Protein AF-A0A1S3N5D3-F1 (afdb_monomer_lite)

Sequence (235 aa):
MSFFLYPTLPLFPLYLSLHLQAVSDFCTDPNTFVLNSTHFNSGTSSDVLDYYLTCSRRMNSPFQQLLTQSQRALSSIHTHLSSLDRNALPQVPKAEKSLREVQQILNATEGNFHQLVALLSCRGLNKDYIDSLKGLCYDGMEGLLYLSLYSFLSALAFTAILCSLPGAWRSFPSDSEEYEDSDSESEDPFTSHQACRQPAVGSQRGALPPFYNYQGAGWTPPFSSAPPLPTLPAC

Structure (mmCIF, N/CA/C/O backbone):
data_AF-A0A1S3N5D3-F1
#
_entry.id   AF-A0A1S3N5D3-F1
#
loop_
_atom_site.group_PDB
_atom_site.id
_atom_site.type_symbol
_atom_site.label_atom_id
_atom_site.label_alt_id
_atom_site.label_comp_id
_atom_site.label_asym_id
_atom_site.label_entity_id
_atom_site.label_seq_id
_atom_site.pdbx_PDB_ins_code
_atom_site.Cartn_x
_atom_site.Cartn_y
_atom_site.Cartn_z
_atom_site.occupancy
_atom_site.B_iso_or_equiv
_atom_site.auth_seq_id
_atom_site.auth_comp_id
_atom_site.auth_asym_id
_atom_site.auth_atom_id
_atom_site.pdbx_PDB_model_num
ATOM 1 N N . MET A 1 1 ? 41.587 -2.813 -9.557 1.00 42.03 1 MET A N 1
ATOM 2 C CA . MET A 1 1 ? 40.238 -3.187 -9.081 1.00 42.03 1 MET A CA 1
ATOM 3 C C . MET A 1 1 ? 39.179 -2.802 -10.123 1.00 42.03 1 MET A C 1
ATOM 5 O O . MET A 1 1 ? 38.201 -2.161 -9.779 1.00 42.03 1 MET A O 1
ATOM 9 N N . SER A 1 2 ? 39.380 -3.171 -11.400 1.00 45.53 2 SER A N 1
ATOM 10 C CA . SER A 1 2 ? 38.512 -2.719 -12.515 1.00 45.53 2 SER A CA 1
ATOM 11 C C . SER A 1 2 ? 38.223 -3.801 -13.565 1.00 45.53 2 SER A C 1
ATOM 13 O O . SER A 1 2 ? 37.507 -3.543 -14.521 1.00 45.53 2 SER A O 1
ATOM 15 N N . PHE A 1 3 ? 38.744 -5.021 -13.393 1.00 44.06 3 PHE A N 1
ATOM 16 C CA . PHE A 1 3 ? 38.601 -6.103 -14.379 1.00 44.06 3 PHE A CA 1
ATOM 17 C C . PHE A 1 3 ? 37.471 -7.100 -14.070 1.00 44.06 3 PHE A C 1
ATOM 19 O O . PHE A 1 3 ? 37.157 -7.935 -14.908 1.00 44.06 3 PHE A O 1
ATOM 26 N N . PHE A 1 4 ? 36.809 -6.992 -12.913 1.00 43.34 4 PHE A N 1
ATOM 27 C CA . PHE A 1 4 ? 35.689 -7.874 -12.544 1.00 43.34 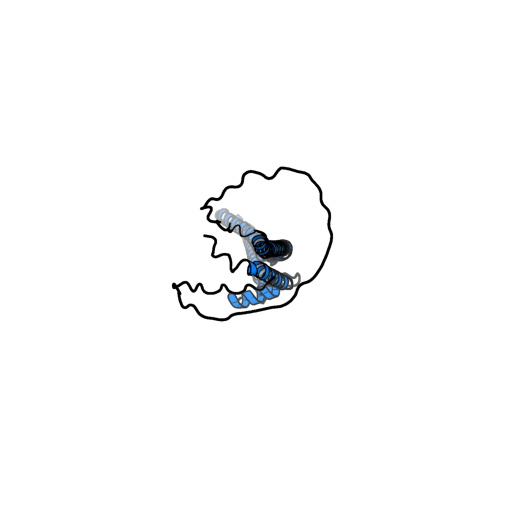4 PHE A CA 1
ATOM 28 C C . PHE A 1 4 ? 34.297 -7.344 -12.938 1.00 43.34 4 PHE A C 1
ATOM 30 O O . PHE A 1 4 ? 33.317 -8.055 -12.749 1.00 43.34 4 PHE A O 1
ATOM 37 N N . LEU A 1 5 ? 34.183 -6.138 -13.515 1.00 50.72 5 LEU A N 1
ATOM 38 C CA . LEU A 1 5 ? 32.896 -5.595 -13.995 1.00 50.72 5 LEU A CA 1
ATOM 39 C C . LEU A 1 5 ? 32.606 -5.860 -15.485 1.00 50.72 5 LEU A C 1
ATOM 41 O O . LEU A 1 5 ? 31.512 -5.565 -15.959 1.00 50.72 5 LEU A O 1
ATOM 45 N N . TYR A 1 6 ? 33.557 -6.411 -16.244 1.00 51.94 6 TYR A N 1
ATOM 46 C CA . TYR A 1 6 ? 33.420 -6.519 -17.700 1.00 51.94 6 TYR A CA 1
ATOM 47 C C . TYR A 1 6 ? 32.374 -7.544 -18.200 1.00 51.94 6 TYR A C 1
ATOM 49 O O . TYR A 1 6 ? 31.739 -7.259 -19.212 1.00 51.94 6 TYR A O 1
ATOM 57 N N . PRO A 1 7 ? 32.103 -8.690 -17.532 1.00 56.47 7 PRO A N 1
ATOM 58 C CA . PRO A 1 7 ? 31.069 -9.608 -18.017 1.00 56.47 7 PRO A CA 1
ATOM 59 C C . PRO A 1 7 ? 29.650 -9.241 -17.546 1.00 56.47 7 PRO A C 1
ATOM 61 O O . PRO A 1 7 ? 28.682 -9.785 -18.069 1.00 56.47 7 PRO A O 1
ATOM 64 N N . THR A 1 8 ? 29.493 -8.336 -16.572 1.00 57.59 8 THR A N 1
ATOM 65 C CA . THR A 1 8 ? 28.185 -8.003 -15.974 1.00 57.59 8 THR A CA 1
ATOM 66 C C . THR A 1 8 ? 27.552 -6.728 -16.533 1.00 57.59 8 THR A C 1
ATOM 68 O O . THR A 1 8 ? 26.329 -6.596 -16.485 1.00 57.59 8 THR A O 1
ATOM 71 N N . LEU A 1 9 ? 28.341 -5.823 -17.124 1.00 65.00 9 LEU A N 1
ATOM 72 C CA . LEU A 1 9 ? 27.851 -4.579 -17.732 1.00 65.00 9 LEU A CA 1
ATOM 73 C C . LEU A 1 9 ? 26.724 -4.760 -18.777 1.00 65.00 9 LEU A C 1
ATOM 75 O O . LEU A 1 9 ? 25.743 -4.022 -18.696 1.00 65.00 9 LEU A O 1
ATOM 79 N N . PRO A 1 10 ? 26.791 -5.718 -19.729 1.00 68.31 10 PRO A N 1
ATOM 80 C CA . PRO A 1 10 ? 25.733 -5.875 -20.732 1.00 68.31 10 PRO A CA 1
ATOM 81 C C . PRO A 1 10 ? 24.467 -6.551 -20.182 1.00 68.31 10 PRO A C 1
ATOM 83 O O . PRO A 1 10 ? 23.404 -6.454 -20.790 1.00 68.31 10 PRO A O 1
ATOM 86 N N . LEU A 1 11 ? 24.555 -7.222 -19.028 1.00 80.50 11 LEU A N 1
ATOM 87 C CA . LEU A 1 11 ? 23.421 -7.904 -18.396 1.00 80.50 11 LEU A CA 1
ATOM 88 C C . LEU A 1 11 ? 22.605 -6.975 -17.488 1.00 80.50 11 LEU A C 1
ATOM 90 O O . LEU A 1 11 ? 21.437 -7.250 -17.222 1.00 80.50 11 LEU A O 1
ATOM 94 N N . PHE A 1 12 ? 23.191 -5.866 -17.034 1.00 85.44 12 PHE A N 1
ATOM 95 C CA . PHE A 1 12 ? 22.530 -4.887 -16.171 1.00 85.44 12 PHE A CA 1
ATOM 96 C C . PHE A 1 12 ? 21.224 -4.294 -16.754 1.00 85.44 12 PHE A C 1
ATOM 98 O O . PHE A 1 12 ? 20.216 -4.324 -16.043 1.00 85.44 12 PHE A O 1
ATOM 105 N N . PRO A 1 13 ? 21.155 -3.843 -18.028 1.00 86.50 13 PRO A N 1
ATOM 106 C CA . PRO A 1 13 ? 19.894 -3.355 -18.606 1.00 86.50 13 PRO A CA 1
ATOM 107 C C . PRO A 1 13 ? 18.815 -4.448 -18.698 1.00 86.50 13 PRO A C 1
ATOM 109 O O . PRO A 1 13 ? 17.629 -4.181 -18.485 1.00 86.50 13 PRO A O 1
ATOM 112 N N . LEU A 1 14 ? 19.213 -5.700 -18.955 1.00 87.69 14 LEU A N 1
ATOM 113 C CA . LEU A 1 14 ? 18.294 -6.844 -18.989 1.00 87.69 14 LEU A CA 1
ATOM 114 C C . LEU A 1 14 ? 17.751 -7.169 -17.593 1.00 87.69 14 LEU A C 1
ATOM 116 O O . LEU A 1 14 ? 16.555 -7.405 -17.431 1.00 87.69 14 LEU A O 1
ATOM 120 N N . TYR A 1 15 ? 18.613 -7.127 -16.577 1.00 89.75 15 TYR A N 1
ATOM 121 C CA . TYR A 1 15 ? 18.225 -7.336 -15.185 1.00 89.75 15 TYR A CA 1
ATOM 122 C C . TYR A 1 15 ? 17.223 -6.282 -14.706 1.00 89.75 15 TYR A C 1
ATOM 124 O O . TYR A 1 15 ? 16.219 -6.621 -14.075 1.00 89.75 15 TYR A O 1
ATOM 132 N N . LEU A 1 16 ? 17.465 -5.012 -15.043 1.00 90.69 16 LEU A N 1
ATOM 133 C CA . LEU A 1 16 ? 16.569 -3.929 -14.655 1.00 90.69 16 LEU A CA 1
ATOM 134 C C . LEU A 1 16 ? 15.210 -4.025 -15.361 1.00 90.69 16 LEU A C 1
ATOM 136 O O . LEU A 1 16 ? 14.179 -3.762 -14.749 1.00 90.69 16 LEU A O 1
ATOM 140 N N . SER A 1 17 ? 15.200 -4.474 -16.619 1.00 89.25 17 SER A N 1
ATOM 141 C CA . SER A 1 17 ? 13.966 -4.737 -17.372 1.00 89.25 17 SER A CA 1
ATOM 142 C C . SER A 1 17 ? 13.142 -5.864 -16.744 1.00 89.25 17 SER A C 1
ATOM 144 O O . SER A 1 17 ? 11.926 -5.744 -16.616 1.00 89.25 17 SER A O 1
ATOM 146 N N . LEU A 1 18 ? 13.803 -6.936 -16.292 1.00 91.06 18 LEU A N 1
ATOM 147 C CA . LEU A 1 18 ? 13.140 -8.037 -15.591 1.00 91.06 18 LEU A CA 1
ATOM 148 C C . LEU A 1 18 ? 12.535 -7.575 -14.256 1.00 91.06 18 LEU A C 1
ATOM 150 O O . LEU A 1 18 ? 11.413 -7.949 -13.923 1.00 91.06 18 LEU A O 1
ATOM 154 N N . HIS A 1 19 ? 13.253 -6.732 -13.507 1.00 90.31 19 HIS A N 1
ATOM 155 C CA . HIS A 1 19 ? 12.735 -6.137 -12.271 1.00 90.31 19 HIS A CA 1
ATOM 156 C C . HIS A 1 19 ? 11.546 -5.211 -12.524 1.00 90.31 19 HIS A C 1
ATOM 158 O O . HIS A 1 19 ? 10.573 -5.262 -11.777 1.00 90.31 19 HIS A O 1
ATOM 164 N N . LEU A 1 20 ? 11.595 -4.397 -13.579 1.00 92.25 20 LEU A N 1
ATOM 165 C CA . LEU A 1 20 ? 10.488 -3.519 -13.950 1.00 92.25 20 LEU A CA 1
ATOM 166 C C . LEU A 1 20 ? 9.214 -4.325 -14.244 1.00 92.25 20 LEU A C 1
ATOM 168 O O . LEU A 1 20 ? 8.143 -3.968 -13.756 1.00 92.25 20 LEU A O 1
ATOM 172 N N . GLN A 1 21 ? 9.340 -5.440 -14.971 1.00 91.44 21 GLN A N 1
ATOM 173 C CA . GLN A 1 21 ? 8.227 -6.357 -15.225 1.00 91.44 21 GLN A CA 1
ATOM 174 C C . GLN A 1 21 ? 7.682 -6.950 -13.918 1.00 91.44 21 GLN A C 1
ATOM 176 O O . GLN A 1 21 ? 6.482 -6.892 -13.672 1.00 91.44 21 GLN A O 1
ATOM 181 N N . ALA A 1 22 ? 8.562 -7.451 -13.048 1.00 91.38 22 ALA A N 1
ATOM 182 C CA . ALA A 1 22 ? 8.158 -8.049 -11.778 1.00 91.38 22 ALA A CA 1
ATOM 183 C C . ALA A 1 22 ? 7.414 -7.057 -10.864 1.00 91.38 22 ALA A C 1
ATOM 185 O O . ALA A 1 22 ? 6.405 -7.412 -10.255 1.00 91.38 22 ALA A O 1
ATOM 186 N N . VAL A 1 23 ? 7.881 -5.806 -10.782 1.00 91.56 23 VAL A N 1
ATOM 187 C CA . VAL A 1 23 ? 7.213 -4.752 -9.999 1.00 91.56 23 VAL A CA 1
ATOM 188 C C . VAL A 1 23 ? 5.877 -4.362 -10.636 1.00 91.56 23 VAL A C 1
ATOM 190 O O . VAL A 1 23 ? 4.899 -4.188 -9.919 1.00 91.56 23 VAL A O 1
ATOM 193 N N . SER A 1 24 ? 5.796 -4.289 -11.968 1.00 92.50 24 SER A N 1
ATOM 194 C CA . SER A 1 24 ? 4.538 -4.023 -12.681 1.00 92.50 24 SER A CA 1
ATOM 195 C C . SER A 1 24 ? 3.479 -5.098 -12.410 1.00 92.50 24 SER A C 1
ATOM 197 O O . SER A 1 24 ? 2.318 -4.778 -12.134 1.00 92.50 24 SER A O 1
ATOM 199 N N . ASP A 1 25 ? 3.876 -6.370 -12.452 1.00 93.12 25 ASP A N 1
ATOM 200 C CA . ASP A 1 25 ? 2.979 -7.494 -12.175 1.00 93.12 25 ASP A CA 1
ATOM 201 C C . ASP A 1 25 ? 2.509 -7.458 -10.711 1.00 93.12 25 ASP A C 1
ATOM 203 O O . ASP A 1 25 ? 1.319 -7.615 -10.433 1.00 93.12 25 ASP A O 1
ATOM 207 N N . PHE A 1 26 ? 3.411 -7.142 -9.773 1.00 92.25 26 PHE A N 1
ATOM 208 C CA . PHE A 1 26 ? 3.065 -6.936 -8.364 1.00 92.25 26 PHE A CA 1
ATOM 209 C C . PHE A 1 26 ? 2.056 -5.794 -8.161 1.00 92.25 26 PHE A C 1
ATOM 211 O O . PHE A 1 26 ? 1.102 -5.939 -7.400 1.00 92.25 26 PHE A O 1
ATOM 218 N N . CYS A 1 27 ? 2.222 -4.670 -8.859 1.00 93.12 27 CYS A N 1
ATOM 219 C CA . CYS A 1 27 ? 1.343 -3.506 -8.732 1.00 93.12 27 CYS A CA 1
ATOM 220 C C . CYS A 1 27 ? -0.066 -3.720 -9.304 1.00 93.12 27 CYS A C 1
ATOM 222 O O . CYS A 1 27 ? -0.973 -2.951 -8.984 1.00 93.12 27 CYS A O 1
ATOM 224 N N . THR A 1 28 ? -0.262 -4.759 -10.121 1.00 91.44 28 THR A N 1
ATOM 225 C CA . THR A 1 28 ? -1.576 -5.119 -10.673 1.00 91.44 28 THR A CA 1
ATOM 226 C C . THR A 1 28 ? -2.476 -5.767 -9.617 1.00 91.44 28 THR A C 1
ATOM 228 O O . THR A 1 28 ? -3.664 -5.453 -9.554 1.00 91.44 28 THR A O 1
ATOM 231 N N . ASP A 1 29 ? -1.921 -6.636 -8.766 1.00 90.06 29 ASP A N 1
ATOM 232 C CA . ASP A 1 29 ? -2.645 -7.252 -7.648 1.00 90.06 29 ASP A CA 1
ATOM 233 C C . ASP A 1 29 ? -1.728 -7.474 -6.426 1.00 90.06 29 ASP A C 1
ATOM 235 O O . ASP A 1 29 ? -1.260 -8.591 -6.158 1.00 90.06 29 ASP A O 1
ATOM 239 N N . PRO A 1 30 ? -1.457 -6.405 -5.655 1.00 90.25 30 PRO A N 1
ATOM 240 C CA . PRO A 1 30 ? -0.523 -6.474 -4.537 1.00 90.25 30 PRO A CA 1
ATOM 241 C C . PRO A 1 30 ? -1.095 -7.245 -3.340 1.00 90.25 30 PRO A C 1
ATOM 243 O O . PRO A 1 30 ? -0.334 -7.813 -2.552 1.00 90.25 30 PRO A O 1
ATOM 246 N N . ASN A 1 31 ? -2.424 -7.304 -3.197 1.00 88.94 31 ASN A N 1
ATOM 247 C CA . ASN A 1 31 ? -3.083 -7.956 -2.065 1.00 88.94 31 ASN A CA 1
ATOM 248 C C . ASN A 1 31 ? -2.892 -9.475 -2.132 1.00 88.94 31 ASN A C 1
ATOM 250 O O . ASN A 1 31 ? -2.462 -10.090 -1.153 1.00 88.94 31 ASN A O 1
ATOM 254 N N . THR A 1 32 ? -3.143 -10.077 -3.298 1.00 87.25 32 THR A N 1
ATOM 255 C CA . THR A 1 32 ? -2.989 -11.525 -3.502 1.00 87.25 32 THR A CA 1
ATOM 256 C C . THR A 1 32 ? -1.542 -11.971 -3.310 1.00 87.25 32 THR A C 1
ATOM 258 O O . THR A 1 32 ? -1.291 -12.997 -2.672 1.00 87.25 32 THR A O 1
ATOM 261 N N . PHE A 1 33 ? -0.573 -11.183 -3.791 1.00 87.88 33 PHE A N 1
ATOM 262 C CA . PHE A 1 33 ? 0.846 -11.470 -3.577 1.00 87.88 33 PHE A CA 1
ATOM 263 C C . PHE A 1 33 ? 1.210 -11.489 -2.086 1.00 87.88 33 PHE A C 1
ATOM 265 O O . PHE A 1 33 ? 1.8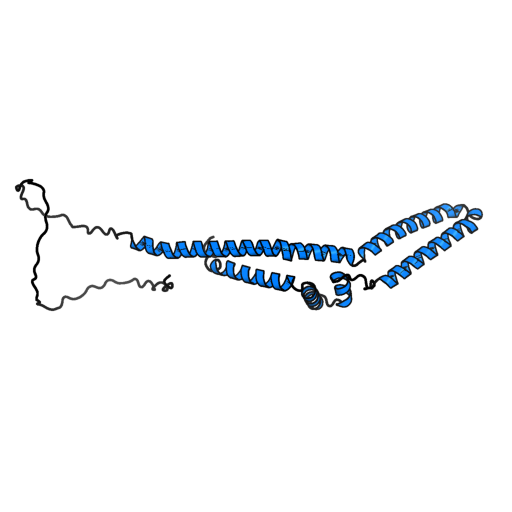72 -12.422 -1.618 1.00 87.88 33 PHE A O 1
ATOM 272 N N . VAL A 1 34 ? 0.769 -10.478 -1.328 1.00 87.69 34 VAL A N 1
ATOM 273 C CA . VAL A 1 34 ? 1.062 -10.369 0.108 1.00 87.69 34 VAL A CA 1
ATOM 274 C C . VAL A 1 34 ? 0.403 -11.505 0.886 1.00 87.69 34 VAL A C 1
ATOM 276 O O . VAL A 1 34 ? 1.069 -12.123 1.718 1.00 87.69 34 VAL A O 1
ATOM 279 N N . LEU A 1 35 ? -0.858 -11.834 0.592 1.00 87.69 35 LEU A N 1
ATOM 280 C CA . LEU A 1 35 ? -1.584 -12.936 1.234 1.00 87.69 35 LEU A CA 1
ATOM 281 C C . LEU A 1 35 ? -0.912 -14.293 0.981 1.00 87.69 35 LEU A C 1
ATOM 283 O O . LEU A 1 35 ? -0.709 -15.061 1.919 1.00 87.69 35 LEU A O 1
ATOM 287 N N . ASN A 1 36 ? -0.511 -14.579 -0.259 1.00 88.06 36 ASN A N 1
ATOM 288 C CA . ASN A 1 36 ? 0.144 -15.844 -0.599 1.00 88.06 36 ASN A CA 1
ATOM 289 C C . ASN A 1 36 ? 1.529 -15.962 0.066 1.00 88.06 36 ASN A C 1
ATOM 291 O O . ASN A 1 36 ? 1.855 -16.971 0.694 1.00 88.06 36 ASN A O 1
ATOM 295 N N . SER A 1 37 ? 2.316 -14.884 0.013 1.00 83.94 37 SER A N 1
ATOM 296 C CA . SER A 1 37 ? 3.665 -14.847 0.592 1.00 83.94 37 SER A CA 1
ATOM 297 C C . SER A 1 37 ? 3.651 -15.014 2.114 1.00 83.94 37 SER A C 1
ATOM 299 O O . SER A 1 37 ? 4.466 -15.742 2.679 1.00 83.94 37 SER A O 1
ATOM 301 N N . THR A 1 38 ? 2.715 -14.357 2.798 1.00 83.56 38 THR A N 1
ATOM 302 C CA . THR A 1 38 ? 2.581 -14.440 4.263 1.00 83.56 38 THR A CA 1
ATOM 303 C C . THR A 1 38 ? 1.970 -15.755 4.728 1.00 83.56 38 THR A C 1
ATOM 305 O O . THR A 1 38 ? 2.393 -16.274 5.761 1.00 83.56 38 THR A O 1
ATOM 308 N N . HIS A 1 39 ? 1.035 -16.333 3.970 1.00 80.06 39 HIS A N 1
ATOM 309 C CA . HIS A 1 39 ? 0.511 -17.668 4.252 1.00 80.06 39 HIS A CA 1
ATOM 310 C C . HIS A 1 39 ? 1.633 -18.715 4.218 1.00 80.06 39 HIS A C 1
ATOM 312 O O . HIS A 1 39 ? 1.738 -19.534 5.131 1.00 80.06 39 HIS A O 1
ATOM 318 N N . PHE A 1 40 ? 2.519 -18.637 3.220 1.00 72.31 40 PHE A N 1
ATOM 319 C CA . PHE A 1 40 ? 3.671 -19.531 3.106 1.00 72.31 40 PHE A CA 1
ATOM 320 C C . PHE A 1 40 ? 4.683 -19.363 4.252 1.00 72.31 40 PHE A C 1
ATOM 322 O O . PHE A 1 40 ? 5.226 -20.351 4.737 1.00 72.31 40 PHE A O 1
ATOM 329 N N . ASN A 1 41 ? 4.937 -18.126 4.694 1.00 75.81 41 ASN A N 1
ATOM 330 C CA . ASN A 1 41 ? 6.044 -17.826 5.609 1.00 75.81 41 ASN A CA 1
ATOM 331 C C . ASN A 1 41 ? 5.650 -17.832 7.100 1.00 75.81 41 ASN A C 1
ATOM 333 O O . ASN A 1 41 ? 6.439 -18.237 7.948 1.00 75.81 41 ASN A O 1
ATOM 337 N N . SER A 1 42 ? 4.428 -17.398 7.429 1.00 65.69 42 SER A N 1
ATOM 338 C CA . SER A 1 42 ? 3.995 -17.161 8.817 1.00 65.69 42 SER A CA 1
ATOM 339 C C . SER A 1 42 ? 2.809 -18.023 9.260 1.00 65.69 42 SER A C 1
ATOM 341 O O . SER A 1 42 ? 2.404 -17.924 10.418 1.00 65.69 42 SER A O 1
ATOM 343 N N . GLY A 1 43 ? 2.205 -18.826 8.370 1.00 66.56 43 GLY A N 1
ATOM 344 C CA . GLY A 1 43 ? 1.061 -19.698 8.694 1.00 66.56 43 GLY A CA 1
ATOM 345 C C . GLY A 1 43 ? -0.140 -18.971 9.321 1.00 66.56 43 GLY A C 1
ATOM 346 O O . GLY A 1 43 ? -0.952 -19.577 10.015 1.00 66.56 43 GLY A O 1
ATOM 347 N N . THR A 1 44 ? -0.221 -17.651 9.145 1.00 71.00 44 THR A N 1
ATOM 348 C CA . THR A 1 44 ? -1.240 -16.793 9.757 1.00 71.00 44 THR A CA 1
ATOM 349 C C . THR A 1 44 ? -2.570 -16.961 9.021 1.00 71.00 44 THR A C 1
ATOM 351 O O . THR A 1 44 ? -2.582 -17.182 7.809 1.00 71.00 44 THR A O 1
ATOM 354 N N . SER A 1 45 ? -3.698 -16.862 9.734 1.00 72.75 45 SER A N 1
ATOM 355 C CA . SER A 1 45 ? -5.026 -16.973 9.123 1.00 72.75 45 SER A CA 1
ATOM 356 C C . SER A 1 45 ? -5.234 -15.883 8.067 1.00 72.75 45 SER A C 1
ATOM 358 O O . SER A 1 45 ? -5.168 -14.685 8.356 1.00 72.75 45 SER A O 1
ATOM 360 N N . SER A 1 46 ? -5.491 -16.316 6.831 1.00 77.56 46 SER A N 1
ATOM 361 C CA . SER A 1 46 ? -5.646 -15.435 5.666 1.00 77.56 46 SER A CA 1
ATOM 362 C C . SER A 1 46 ? -6.752 -14.391 5.872 1.00 77.56 46 SER A C 1
ATOM 364 O O . SER A 1 46 ? -6.588 -13.242 5.471 1.00 77.56 46 SER A O 1
ATOM 366 N N . ASP A 1 47 ? -7.806 -14.746 6.610 1.00 78.38 47 ASP A N 1
ATOM 367 C CA . ASP A 1 47 ? -8.969 -13.888 6.868 1.00 78.38 47 ASP A CA 1
ATOM 368 C C . ASP A 1 47 ? -8.636 -12.635 7.695 1.00 78.38 47 ASP A C 1
ATOM 370 O O . ASP A 1 47 ? -9.196 -11.560 7.476 1.00 78.38 47 ASP A O 1
ATOM 374 N N . VAL A 1 48 ? -7.718 -12.754 8.663 1.00 82.19 48 VAL A N 1
ATOM 375 C CA . VAL A 1 48 ? -7.317 -11.611 9.500 1.00 82.19 48 VAL A CA 1
ATOM 376 C C . VAL A 1 48 ? -6.452 -10.662 8.686 1.00 82.19 48 VAL A C 1
ATOM 378 O O . VAL A 1 48 ? -6.612 -9.448 8.784 1.00 82.19 48 VAL A O 1
ATOM 381 N N . LEU A 1 49 ? -5.556 -11.203 7.863 1.00 84.88 49 LEU A N 1
ATOM 382 C CA . LEU A 1 49 ? -4.696 -10.388 7.020 1.00 84.88 49 LEU A CA 1
ATOM 383 C C . LEU A 1 49 ? -5.496 -9.674 5.924 1.00 84.88 49 LEU A C 1
ATOM 385 O O . LEU A 1 49 ? -5.306 -8.475 5.731 1.00 84.88 49 LEU A O 1
ATOM 389 N N . ASP A 1 50 ? -6.450 -10.355 5.285 1.00 86.31 50 ASP A N 1
ATOM 390 C CA . ASP A 1 50 ? -7.347 -9.737 4.303 1.00 86.31 50 ASP A CA 1
ATOM 391 C C . ASP A 1 50 ? -8.182 -8.600 4.918 1.00 86.31 50 ASP A C 1
ATOM 393 O O . ASP A 1 50 ? -8.337 -7.535 4.316 1.00 86.31 50 ASP A O 1
ATOM 397 N N . TYR A 1 51 ? -8.626 -8.750 6.172 1.00 87.00 51 TYR A N 1
ATOM 398 C CA . TYR A 1 51 ? -9.289 -7.663 6.897 1.00 87.00 51 TYR A CA 1
ATOM 399 C C . TYR A 1 51 ? -8.432 -6.394 6.988 1.00 87.00 51 TYR A C 1
ATOM 401 O O . TYR A 1 51 ? -8.951 -5.286 6.808 1.00 87.00 51 TYR A O 1
ATOM 409 N N . TYR A 1 52 ? -7.130 -6.534 7.231 1.00 87.31 52 TYR A N 1
ATOM 410 C CA . TYR A 1 52 ? -6.228 -5.390 7.313 1.00 87.31 52 TYR A CA 1
ATOM 411 C C . TYR A 1 52 ? -5.837 -4.815 5.946 1.00 87.31 52 TYR A C 1
ATOM 413 O O . TYR A 1 52 ? -5.691 -3.599 5.849 1.00 87.31 52 TYR A O 1
ATOM 421 N N . LEU A 1 53 ? -5.698 -5.648 4.910 1.00 88.00 53 LEU A N 1
ATOM 422 C CA . LEU A 1 53 ? -5.306 -5.213 3.561 1.00 88.00 53 LEU A CA 1
ATOM 423 C C . LEU A 1 53 ? -6.468 -4.573 2.788 1.00 88.00 53 LEU A C 1
ATOM 425 O O . LEU A 1 53 ? -6.311 -3.519 2.180 1.00 88.00 53 LEU A O 1
ATOM 429 N N . THR A 1 54 ? -7.656 -5.178 2.827 1.00 86.50 54 THR A N 1
ATOM 430 C CA . THR A 1 54 ? -8.821 -4.712 2.060 1.00 86.50 54 THR A CA 1
ATOM 431 C C . THR A 1 54 ? -9.597 -3.627 2.813 1.00 86.50 54 THR A C 1
ATOM 433 O O . THR A 1 54 ? -10.121 -2.692 2.204 1.00 86.50 54 THR A O 1
ATOM 436 N N . CYS A 1 55 ? -9.669 -3.730 4.148 1.00 86.06 55 CYS A N 1
ATOM 437 C CA . CYS A 1 55 ? -10.297 -2.758 5.052 1.00 86.06 55 CYS A CA 1
ATOM 438 C C . CYS A 1 55 ? -11.644 -2.205 4.531 1.00 86.06 55 CYS A C 1
ATOM 440 O O . CYS A 1 55 ? -11.846 -0.996 4.362 1.00 86.06 55 CYS A O 1
ATOM 442 N N . SER A 1 56 ? -12.587 -3.108 4.246 1.00 81.38 56 SER A N 1
ATOM 443 C CA . SER A 1 56 ? -13.915 -2.750 3.738 1.00 81.38 56 SER A CA 1
ATOM 444 C C . SER A 1 56 ? -14.838 -2.230 4.846 1.00 81.38 56 SER A C 1
ATOM 446 O O . SER A 1 56 ? -14.863 -2.762 5.953 1.00 81.38 56 SER A O 1
ATOM 448 N N . ARG A 1 57 ? -15.701 -1.249 4.531 1.00 68.50 57 ARG A N 1
ATOM 449 C CA . ARG A 1 57 ? -16.709 -0.708 5.476 1.00 68.50 57 ARG A CA 1
ATOM 450 C C . ARG A 1 57 ? -17.729 -1.737 5.967 1.00 68.50 57 ARG A C 1
ATOM 452 O O . ARG A 1 57 ? -18.418 -1.461 6.943 1.00 68.50 57 ARG A O 1
ATOM 459 N N . ARG A 1 58 ? -17.888 -2.864 5.266 1.00 65.88 58 ARG A N 1
ATOM 460 C CA . ARG A 1 58 ? -18.848 -3.919 5.632 1.00 65.88 58 ARG A CA 1
ATOM 461 C C . ARG A 1 58 ? -18.236 -5.038 6.475 1.00 65.88 58 ARG A C 1
ATOM 463 O O . ARG A 1 58 ? -18.982 -5.898 6.927 1.00 65.88 58 ARG A O 1
ATOM 470 N N . MET A 1 59 ? -16.915 -5.054 6.657 1.00 70.12 59 MET A N 1
ATOM 471 C CA . MET A 1 59 ? -16.251 -6.070 7.468 1.00 70.12 59 MET A CA 1
ATOM 472 C C . MET A 1 59 ? -16.184 -5.613 8.921 1.00 70.12 59 MET A C 1
ATOM 474 O O . MET A 1 59 ? -15.709 -4.521 9.232 1.00 70.12 59 MET A O 1
ATOM 478 N N . ASN A 1 60 ? -16.675 -6.470 9.811 1.00 69.06 60 ASN A N 1
ATOM 479 C CA . ASN A 1 60 ? -16.588 -6.260 11.246 1.00 69.06 60 ASN A CA 1
ATOM 480 C C . ASN A 1 60 ? -15.184 -6.622 11.729 1.00 69.06 60 ASN A C 1
ATOM 482 O O . ASN A 1 60 ? -14.586 -7.585 11.248 1.00 69.06 60 ASN A O 1
ATOM 486 N N . SER A 1 61 ? -14.670 -5.868 12.701 1.00 76.06 61 SER A N 1
ATOM 487 C CA . SER A 1 61 ? -13.377 -6.191 13.301 1.00 76.06 61 SER A CA 1
ATOM 488 C C . SER A 1 61 ? -13.455 -7.563 13.978 1.00 76.06 61 SER A C 1
ATOM 490 O O . SER A 1 61 ? -14.387 -7.788 14.757 1.00 76.06 61 SER A O 1
ATOM 492 N N . PRO A 1 62 ? -12.471 -8.459 13.784 1.00 79.00 62 PRO A N 1
ATOM 493 C CA . PRO A 1 62 ? -12.411 -9.717 14.530 1.00 79.00 62 PRO A CA 1
ATOM 494 C C . PRO A 1 62 ? -12.321 -9.481 16.049 1.00 79.00 62 PRO A C 1
ATOM 496 O O . PRO A 1 62 ? -12.710 -10.330 16.846 1.00 79.00 62 PRO A O 1
ATOM 499 N N . PHE A 1 63 ? -11.890 -8.286 16.467 1.00 81.50 63 PHE A N 1
ATOM 500 C CA . PHE A 1 63 ? -11.805 -7.876 17.868 1.00 81.50 63 PHE A CA 1
ATOM 501 C C . PHE A 1 63 ? -13.086 -7.222 18.396 1.00 81.50 63 PHE A C 1
ATOM 503 O O . PHE A 1 63 ? -13.154 -6.872 19.573 1.00 81.50 63 PHE A O 1
ATOM 510 N N . GLN A 1 64 ? -14.122 -7.057 17.569 1.00 83.81 64 GLN A N 1
ATOM 511 C CA . GLN A 1 64 ? -15.328 -6.316 17.939 1.00 83.81 64 GLN A CA 1
ATOM 512 C C . GLN A 1 64 ? -16.037 -6.917 19.158 1.00 83.81 64 GLN A C 1
ATOM 514 O O . GLN A 1 64 ? -16.506 -6.172 20.018 1.00 83.81 64 GLN A O 1
ATOM 519 N N . GLN A 1 65 ? -16.074 -8.247 19.282 1.00 86.00 65 GLN A N 1
ATOM 520 C CA . GLN A 1 65 ? -16.664 -8.908 20.448 1.00 86.00 65 GLN A CA 1
ATOM 521 C C . GLN A 1 65 ? -15.884 -8.596 21.733 1.00 86.00 65 GLN A C 1
ATOM 523 O O . GLN A 1 65 ? -16.491 -8.230 22.741 1.00 86.00 65 GLN A O 1
ATOM 528 N N . LEU A 1 66 ? -14.552 -8.673 21.678 1.00 84.38 66 LEU A N 1
ATOM 529 C CA . LEU A 1 66 ? -13.678 -8.403 22.819 1.00 84.38 66 LEU A CA 1
ATOM 530 C C . LEU A 1 66 ? -13.747 -6.929 23.244 1.00 84.38 66 LEU A C 1
ATOM 532 O O . LEU A 1 66 ? -13.912 -6.643 24.427 1.00 84.38 66 LEU A O 1
ATOM 536 N N . LEU A 1 67 ? -13.719 -6.006 22.277 1.00 84.38 67 LEU A N 1
ATOM 537 C CA . LEU A 1 67 ? -13.864 -4.565 22.510 1.00 84.38 67 LEU A CA 1
ATOM 538 C C . LEU A 1 67 ? -15.229 -4.216 23.115 1.00 84.38 67 LEU A C 1
ATOM 540 O O . LEU A 1 67 ? -15.331 -3.403 24.031 1.00 84.38 67 LEU A O 1
ATOM 544 N N . THR A 1 68 ? -16.297 -4.859 22.640 1.00 85.88 68 THR A N 1
ATOM 545 C CA . THR A 1 68 ? -17.639 -4.643 23.194 1.00 85.88 68 THR A CA 1
ATOM 546 C C . THR A 1 68 ? -17.728 -5.167 24.628 1.00 85.88 68 THR A C 1
ATOM 548 O O . THR A 1 68 ? -18.370 -4.551 25.480 1.00 85.88 68 THR A O 1
ATOM 551 N N . GLN A 1 69 ? -17.090 -6.304 24.916 1.00 87.81 69 GLN A N 1
ATOM 552 C CA . GLN A 1 69 ? -17.053 -6.876 26.259 1.00 87.81 69 GLN A CA 1
ATOM 553 C C . GLN A 1 69 ? -16.256 -5.996 27.230 1.00 87.81 69 GLN A C 1
ATOM 555 O O . GLN A 1 69 ? -16.743 -5.728 28.329 1.00 87.81 69 GLN A O 1
ATOM 560 N N . SER A 1 70 ? -15.084 -5.495 26.831 1.00 84.12 70 SER A N 1
ATOM 561 C CA . SER A 1 70 ? -14.282 -4.595 27.668 1.00 84.12 70 SER A CA 1
ATOM 562 C C . SER A 1 70 ? -14.994 -3.267 27.921 1.00 84.12 70 SER A C 1
ATOM 564 O O . SER A 1 70 ? -15.012 -2.789 29.054 1.00 84.12 70 SER A O 1
ATOM 566 N N . GLN A 1 71 ? -15.661 -2.708 26.908 1.00 87.50 71 GLN A N 1
ATOM 567 C CA . GLN A 1 71 ? -16.432 -1.475 27.061 1.00 87.50 71 GLN A CA 1
ATOM 568 C C . GLN A 1 71 ? -17.629 -1.652 28.008 1.00 87.50 71 GLN A C 1
ATOM 570 O O . GLN A 1 71 ? -17.891 -0.784 28.842 1.00 87.50 71 GLN A O 1
ATOM 575 N N . ARG A 1 72 ? -18.323 -2.800 27.954 1.00 88.25 72 ARG A N 1
ATOM 576 C CA . ARG A 1 72 ? -19.385 -3.128 28.924 1.00 88.25 72 ARG A CA 1
ATOM 577 C C . ARG A 1 72 ? -18.847 -3.281 30.346 1.00 88.25 72 ARG A C 1
ATOM 579 O O . ARG A 1 72 ? -19.476 -2.786 31.277 1.00 88.25 72 ARG A O 1
ATOM 586 N N . ALA A 1 73 ? -17.698 -3.935 30.518 1.00 85.81 73 ALA A N 1
ATOM 587 C CA . ALA A 1 73 ? -17.078 -4.103 31.830 1.00 85.81 73 ALA A CA 1
ATOM 588 C C . ALA A 1 73 ? -16.688 -2.750 32.451 1.00 85.81 73 ALA A C 1
ATOM 590 O O . ALA A 1 73 ? -17.039 -2.486 33.599 1.00 85.81 73 ALA A O 1
ATOM 591 N N . LEU A 1 74 ? -16.050 -1.863 31.676 1.00 84.00 74 LEU A N 1
ATOM 592 C CA . LEU A 1 74 ? -15.707 -0.503 32.113 1.00 84.00 74 LEU A CA 1
ATOM 593 C C . LEU A 1 74 ? -16.948 0.294 32.531 1.00 84.00 74 LEU A C 1
ATOM 595 O O . LEU A 1 74 ? -16.974 0.877 33.615 1.00 84.00 74 LEU A O 1
ATOM 599 N N . SER A 1 75 ? -18.008 0.260 31.718 1.00 85.19 75 SER A N 1
ATOM 600 C CA . SER A 1 75 ? -19.270 0.937 32.037 1.00 85.19 75 SER A CA 1
ATOM 601 C C . SER A 1 75 ? -19.895 0.410 33.335 1.00 85.19 75 SER A C 1
ATOM 603 O O . SER A 1 75 ? -20.283 1.201 34.196 1.00 85.19 75 SER A O 1
ATOM 605 N N . SER A 1 76 ? -19.909 -0.914 33.538 1.00 84.94 76 SER A N 1
ATOM 606 C CA . SER A 1 76 ? -20.404 -1.523 34.778 1.00 84.94 76 SER A CA 1
ATOM 607 C C . SER A 1 76 ? -19.617 -1.030 35.995 1.00 84.94 76 SER A C 1
ATOM 609 O O . SER A 1 76 ? -20.216 -0.653 37.001 1.00 84.94 76 SER A O 1
ATOM 611 N N . ILE A 1 77 ? -18.287 -0.961 35.909 1.00 84.00 77 ILE A N 1
ATOM 612 C CA . ILE A 1 77 ? -17.447 -0.497 37.021 1.00 84.00 77 ILE A CA 1
ATOM 613 C C . ILE A 1 77 ? -17.727 0.979 37.343 1.00 84.00 77 ILE A C 1
ATOM 615 O O . ILE A 1 77 ? -17.890 1.316 38.517 1.00 84.00 77 ILE A O 1
ATOM 619 N N . HIS A 1 78 ? -17.887 1.846 36.335 1.00 83.94 78 HIS A N 1
ATOM 620 C CA . HIS A 1 78 ? -18.292 3.242 36.552 1.00 83.94 78 HIS A CA 1
ATOM 621 C C . HIS A 1 78 ? -19.652 3.357 37.264 1.00 83.94 78 HIS A C 1
ATOM 623 O O . HIS A 1 78 ? -19.810 4.172 38.181 1.00 83.94 78 HIS A O 1
ATOM 629 N N . THR A 1 79 ? -20.633 2.523 36.902 1.00 83.75 79 THR A N 1
ATOM 630 C CA . THR A 1 79 ? -21.938 2.511 37.590 1.00 83.75 79 THR A CA 1
ATOM 631 C C . THR A 1 79 ? -21.835 2.025 39.039 1.00 83.75 79 THR A C 1
ATOM 633 O O . THR A 1 79 ? -22.431 2.628 39.931 1.00 83.75 79 THR A O 1
ATOM 636 N N . HIS A 1 80 ? -21.017 1.006 39.320 1.00 82.06 80 HIS A N 1
ATOM 637 C CA . HIS A 1 80 ? -20.808 0.533 40.689 1.00 82.06 80 HIS A CA 1
ATOM 638 C C . HIS A 1 80 ? -20.079 1.570 41.550 1.00 82.06 80 HIS A C 1
ATOM 640 O O . HIS A 1 80 ? -20.506 1.822 42.676 1.00 82.06 80 HIS A O 1
ATOM 646 N N . LEU A 1 81 ? -19.047 2.233 41.023 1.00 77.88 81 LEU A N 1
ATOM 647 C CA . LEU A 1 81 ? -18.313 3.271 41.753 1.00 77.88 81 LEU A CA 1
ATOM 648 C C . LEU A 1 81 ? -19.168 4.505 42.039 1.00 77.88 81 LEU A C 1
ATOM 650 O O . LEU A 1 81 ? -19.162 4.979 43.168 1.00 77.88 81 LEU A O 1
ATOM 654 N N . SER A 1 82 ? -19.961 4.981 41.075 1.00 75.88 82 SER A N 1
ATOM 655 C CA . SER A 1 82 ? -20.894 6.096 41.314 1.00 75.88 82 SER A CA 1
ATOM 656 C C . SER A 1 82 ? -21.978 5.751 42.345 1.00 75.88 82 SER A C 1
ATOM 658 O O . SER A 1 82 ? -22.377 6.606 43.136 1.00 75.88 82 SER A O 1
ATOM 660 N N . SER A 1 83 ? -22.426 4.490 42.390 1.00 74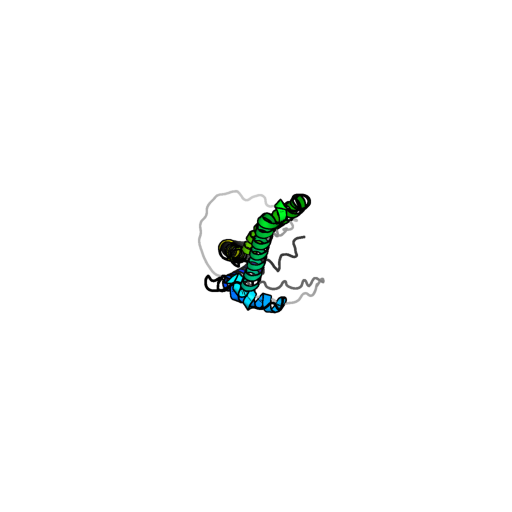.94 83 SER A N 1
ATOM 661 C CA . SER A 1 83 ? -23.361 4.019 43.419 1.00 74.94 83 SER A CA 1
ATOM 662 C C . SER A 1 83 ? -22.721 3.916 44.811 1.00 74.94 83 SER A C 1
ATOM 664 O O . SER A 1 83 ? -23.364 4.251 45.806 1.00 74.94 83 SER A O 1
ATOM 666 N N . LEU A 1 84 ? -21.449 3.507 44.891 1.00 73.44 84 LEU A N 1
ATOM 667 C CA . LEU A 1 84 ? -20.668 3.453 46.131 1.00 73.44 84 LEU A CA 1
ATOM 668 C C . LEU A 1 84 ? -20.367 4.857 46.662 1.00 73.44 84 LEU A C 1
ATOM 670 O O . LEU A 1 84 ? -20.518 5.106 47.857 1.00 73.44 84 LEU A O 1
ATOM 674 N N . ASP A 1 85 ? -20.023 5.782 45.772 1.00 67.75 85 ASP A N 1
ATOM 675 C CA . ASP A 1 85 ? -19.794 7.189 46.091 1.00 67.75 85 ASP A CA 1
ATOM 676 C C . ASP A 1 85 ? -21.061 7.847 46.664 1.00 67.75 85 ASP A C 1
ATOM 678 O O . ASP A 1 85 ? -21.029 8.490 47.711 1.00 67.75 85 ASP A O 1
ATOM 682 N N . ARG A 1 86 ? -22.229 7.593 46.056 1.00 68.06 86 ARG A N 1
ATOM 683 C CA . ARG A 1 86 ? -23.502 8.136 46.558 1.00 68.06 86 ARG A CA 1
ATOM 684 C C . ARG A 1 86 ? -23.995 7.513 47.865 1.00 68.06 86 ARG A C 1
ATOM 686 O O . ARG A 1 86 ? -24.587 8.227 48.670 1.00 68.06 86 ARG A O 1
ATOM 693 N N . ASN A 1 87 ? -23.797 6.209 48.073 1.00 64.69 87 ASN A N 1
ATOM 694 C CA . ASN A 1 87 ? -24.461 5.479 49.163 1.00 64.69 87 ASN A CA 1
ATOM 695 C C . ASN A 1 87 ? -23.550 5.153 50.360 1.00 64.69 87 ASN A C 1
ATOM 697 O O . ASN A 1 87 ? -24.045 5.028 51.480 1.00 64.69 87 ASN A O 1
ATOM 701 N N . ALA A 1 88 ? -22.240 4.993 50.150 1.00 61.38 88 ALA A N 1
ATOM 702 C CA . ALA A 1 88 ? -21.299 4.539 51.181 1.00 61.38 88 ALA A CA 1
ATOM 703 C C . ALA A 1 88 ? -20.352 5.646 51.677 1.00 61.38 88 ALA A C 1
ATOM 705 O O . ALA A 1 88 ? -19.972 5.647 52.849 1.00 61.38 88 ALA A O 1
ATOM 706 N N . LEU A 1 89 ? -20.016 6.622 50.829 1.00 60.59 89 LEU A N 1
ATOM 707 C CA . LEU A 1 89 ? -19.155 7.754 51.185 1.00 60.59 89 LEU A CA 1
ATOM 708 C C . LEU A 1 89 ? -19.668 8.621 52.355 1.00 60.59 89 LEU A C 1
ATOM 710 O O . LEU A 1 89 ? -18.856 8.948 53.223 1.00 60.59 89 LEU A O 1
ATOM 714 N N . PRO A 1 90 ? -20.980 8.936 52.479 1.00 61.22 90 PRO A N 1
ATOM 715 C CA . PRO A 1 90 ? -21.484 9.656 53.653 1.00 61.22 90 PRO A CA 1
ATOM 716 C C . PRO A 1 90 ? -21.364 8.861 54.964 1.00 61.22 90 PRO A C 1
ATOM 718 O O . PRO A 1 90 ? -21.460 9.451 56.037 1.00 61.22 90 PRO A O 1
ATOM 721 N N . GLN A 1 91 ? -21.134 7.543 54.900 1.00 61.81 91 GLN A N 1
ATOM 722 C CA . GLN A 1 91 ? -20.991 6.680 56.077 1.00 61.81 91 GLN A CA 1
ATOM 723 C C . GLN A 1 91 ? -19.531 6.321 56.407 1.00 61.81 91 GLN A C 1
ATOM 725 O O . GLN A 1 91 ? -19.230 6.031 57.564 1.00 61.81 91 GLN A O 1
ATOM 730 N N . VAL A 1 92 ? -18.604 6.360 55.435 1.00 61.22 92 VAL A N 1
ATOM 731 C CA . VAL A 1 92 ? -17.178 6.023 55.639 1.00 61.22 92 VAL A CA 1
ATOM 732 C C . VAL A 1 92 ? -16.249 7.012 54.903 1.00 61.22 92 VAL A C 1
ATOM 734 O O . VAL A 1 92 ? -15.715 6.700 53.837 1.00 61.22 92 VAL A O 1
ATOM 737 N N . PRO A 1 93 ? -15.948 8.186 55.494 1.00 61.91 93 PRO A N 1
ATOM 738 C CA . PRO A 1 93 ? -15.121 9.224 54.859 1.00 61.91 93 PRO A CA 1
ATOM 739 C C . PRO A 1 93 ? -13.636 8.839 54.689 1.00 61.91 93 PRO A C 1
ATOM 741 O O . PRO A 1 93 ? -12.898 9.481 53.950 1.00 61.91 93 PRO A O 1
ATOM 744 N N . LYS A 1 94 ? -13.167 7.757 55.331 1.00 63.34 94 LYS A N 1
ATOM 745 C CA . LYS A 1 94 ? -11.797 7.235 55.147 1.00 63.34 94 LYS A CA 1
ATOM 746 C C . LYS A 1 94 ? -11.566 6.564 53.783 1.00 63.34 94 LYS A C 1
ATOM 748 O O . LYS A 1 94 ? -10.411 6.420 53.392 1.00 63.34 94 LYS A O 1
ATOM 753 N N . ALA A 1 95 ? -12.623 6.158 53.074 1.00 66.50 95 ALA A N 1
ATOM 754 C CA . ALA A 1 95 ? -12.522 5.442 51.798 1.00 66.50 95 ALA A CA 1
ATOM 755 C C . ALA A 1 95 ? -12.416 6.367 50.567 1.00 66.50 95 ALA A C 1
ATOM 757 O O . ALA A 1 95 ? -12.043 5.903 49.492 1.00 66.50 95 ALA A O 1
ATOM 758 N N . GLU A 1 96 ? -12.672 7.672 50.721 1.00 72.69 96 GLU A N 1
ATOM 759 C CA . GLU A 1 96 ? -12.692 8.658 49.626 1.00 72.69 96 GLU A CA 1
ATOM 760 C C . GLU A 1 96 ? -11.385 8.703 48.825 1.00 72.69 96 GLU A C 1
ATOM 762 O O . GLU A 1 96 ? -11.404 8.725 47.596 1.00 72.69 96 GLU A O 1
ATOM 767 N N . LYS A 1 97 ? -10.230 8.652 49.504 1.00 74.31 97 LYS A N 1
ATOM 768 C CA . LYS A 1 97 ? -8.923 8.658 48.826 1.00 74.31 97 LYS A CA 1
ATOM 769 C C . LYS A 1 97 ? -8.729 7.438 47.926 1.00 74.31 97 LYS A C 1
ATOM 771 O O . LYS A 1 97 ? -8.300 7.598 46.789 1.00 74.31 97 LYS A O 1
ATOM 776 N N . SER A 1 98 ? -9.089 6.250 48.413 1.00 74.81 98 SER A N 1
ATOM 777 C CA . SER A 1 98 ? -8.996 5.011 47.632 1.00 74.81 98 SER A CA 1
ATOM 778 C C . SER A 1 98 ? -9.967 5.031 46.450 1.00 74.81 98 SER A C 1
ATOM 780 O O . SER A 1 98 ? -9.595 4.652 45.344 1.00 74.81 98 SER A O 1
ATOM 782 N N . LEU A 1 99 ? -11.181 5.554 46.644 1.00 77.38 99 LEU A N 1
ATOM 783 C CA . LEU A 1 99 ? -12.166 5.670 45.570 1.00 77.38 99 LEU A CA 1
ATOM 784 C C . LEU A 1 99 ? -11.704 6.644 44.472 1.00 77.38 99 LEU A C 1
ATOM 786 O O . LEU A 1 99 ? -11.853 6.351 43.286 1.00 77.38 99 LEU A O 1
ATOM 790 N N . ARG A 1 100 ? -11.057 7.753 44.854 1.00 77.31 100 ARG A N 1
ATOM 791 C CA . ARG A 1 100 ? -10.495 8.737 43.917 1.00 77.31 100 ARG A CA 1
ATOM 792 C C . ARG A 1 100 ? -9.307 8.193 43.122 1.00 77.31 100 ARG A C 1
ATOM 794 O O . ARG A 1 100 ? -9.207 8.475 41.930 1.00 77.31 100 ARG A O 1
ATOM 801 N N . GLU A 1 101 ? -8.448 7.385 43.743 1.00 81.81 101 GLU A N 1
ATOM 802 C CA . GLU A 1 101 ? -7.377 6.659 43.043 1.00 81.81 101 GLU A CA 1
ATOM 803 C C . GLU A 1 101 ? -7.947 5.683 42.007 1.00 81.81 101 GLU A C 1
ATOM 805 O O . GLU A 1 101 ? -7.511 5.682 40.855 1.00 81.81 101 GLU A O 1
ATOM 810 N N . VAL A 1 102 ? -8.975 4.909 42.372 1.00 83.44 102 VAL A N 1
ATOM 811 C CA . VAL A 1 102 ? -9.651 4.000 41.433 1.00 83.44 102 VAL A CA 1
ATOM 812 C C . VAL A 1 102 ? -10.271 4.782 40.271 1.00 83.44 102 VAL A C 1
ATOM 814 O O . VAL A 1 102 ? -10.090 4.413 39.115 1.00 83.44 102 VAL A O 1
ATOM 817 N N . GLN A 1 103 ? -10.932 5.906 40.540 1.00 82.56 103 GLN A N 1
ATOM 818 C CA . GLN A 1 103 ? -11.550 6.735 39.504 1.00 82.56 103 GLN A CA 1
ATOM 819 C C . GLN A 1 103 ? -10.520 7.346 38.540 1.00 82.56 103 GLN A C 1
ATOM 821 O O . GLN A 1 103 ? -10.760 7.410 37.334 1.00 82.56 103 GLN A O 1
ATOM 826 N N . GLN A 1 104 ? -9.343 7.725 39.044 1.00 86.62 104 GLN A N 1
ATOM 827 C CA . GLN A 1 104 ? -8.229 8.192 38.220 1.00 86.62 104 GLN A CA 1
ATOM 828 C C . GLN A 1 104 ? -7.670 7.075 37.322 1.00 86.62 104 GLN A C 1
ATOM 830 O O . GLN A 1 104 ? -7.406 7.314 36.143 1.00 86.62 104 GLN A O 1
ATOM 835 N N . ILE A 1 105 ? -7.544 5.852 37.848 1.00 86.12 105 ILE A N 1
ATOM 836 C CA . ILE A 1 105 ? -7.126 4.674 37.071 1.00 86.12 105 ILE A CA 1
ATOM 837 C C . ILE A 1 105 ? -8.158 4.344 35.986 1.00 86.12 105 ILE A C 1
ATOM 839 O O . ILE A 1 105 ? -7.776 4.055 34.852 1.00 86.12 105 ILE A O 1
ATOM 843 N N . LEU A 1 106 ? -9.457 4.419 36.292 1.00 82.81 106 LEU A N 1
ATOM 844 C CA . LEU A 1 106 ? -10.512 4.182 35.305 1.00 82.81 106 LEU A CA 1
ATOM 845 C C . LEU A 1 106 ? -10.513 5.224 34.187 1.00 82.81 106 LEU A C 1
ATOM 847 O O . LEU A 1 106 ? -10.544 4.833 33.025 1.00 82.81 106 LEU A O 1
ATOM 851 N N . ASN A 1 107 ? -10.370 6.512 34.510 1.00 86.44 107 ASN A N 1
ATOM 852 C CA . ASN A 1 107 ? -10.266 7.567 33.497 1.00 86.44 107 ASN A CA 1
ATOM 853 C C . ASN A 1 107 ? -9.036 7.372 32.589 1.00 86.44 107 ASN A C 1
ATOM 855 O O . ASN A 1 107 ? -9.118 7.555 31.375 1.00 86.44 107 ASN A O 1
ATOM 859 N N . ALA A 1 108 ? -7.896 6.958 33.156 1.00 87.38 108 ALA A N 1
ATOM 860 C CA . ALA A 1 108 ? -6.710 6.617 32.369 1.00 87.38 108 ALA A CA 1
ATOM 861 C C . ALA A 1 108 ? -6.944 5.377 31.484 1.00 87.38 108 ALA A C 1
ATOM 863 O O . ALA A 1 108 ? -6.510 5.336 30.333 1.00 87.38 108 ALA A O 1
ATOM 864 N N . THR A 1 109 ? -7.661 4.378 32.002 1.00 84.69 109 THR A N 1
ATOM 865 C CA . THR A 1 109 ? -7.991 3.144 31.273 1.00 84.69 109 THR A CA 1
ATOM 866 C C . THR A 1 109 ? -8.970 3.408 30.128 1.00 84.69 109 THR A C 1
ATOM 868 O O . THR A 1 109 ? -8.791 2.847 29.051 1.00 84.69 109 THR A O 1
ATOM 871 N N . GLU A 1 110 ? -9.956 4.291 30.311 1.00 85.75 110 GLU A N 1
ATOM 872 C CA . GLU A 1 110 ? -10.891 4.723 29.264 1.00 85.75 110 GLU A CA 1
ATOM 873 C C . GLU A 1 110 ? -10.156 5.435 28.119 1.00 85.75 110 GLU A C 1
ATOM 875 O O . GLU A 1 110 ? -10.315 5.066 26.954 1.00 85.75 110 GLU A O 1
ATOM 880 N N . GLY A 1 111 ? -9.270 6.385 28.442 1.00 84.06 111 GLY A N 1
ATOM 881 C CA . GLY A 1 111 ? -8.439 7.066 27.444 1.00 84.06 111 GLY A CA 1
ATOM 882 C C . GLY A 1 111 ? -7.548 6.098 26.655 1.00 84.06 111 GLY A C 1
ATOM 883 O O . GLY A 1 111 ? -7.545 6.109 25.421 1.00 84.06 111 GLY A O 1
ATOM 884 N N . ASN A 1 112 ? -6.856 5.195 27.357 1.00 85.06 112 ASN A N 1
ATOM 885 C CA . ASN A 1 112 ? -6.010 4.176 26.731 1.00 85.06 112 ASN A CA 1
ATOM 886 C C . ASN A 1 112 ? -6.823 3.182 25.885 1.00 85.06 112 ASN A C 1
ATOM 888 O O . ASN A 1 112 ? -6.353 2.739 24.837 1.00 85.06 112 ASN A O 1
ATOM 892 N N . PHE A 1 113 ? -8.051 2.852 26.298 1.00 86.50 113 PHE A N 1
ATOM 893 C CA . PHE A 1 113 ? -8.948 1.982 25.541 1.00 86.50 113 PHE A CA 1
ATOM 894 C C . PHE A 1 113 ? -9.351 2.615 24.209 1.00 86.50 113 PHE A C 1
ATOM 896 O O . PHE A 1 113 ? -9.271 1.956 23.174 1.00 86.50 113 PHE A O 1
ATOM 903 N N . HIS A 1 114 ? -9.711 3.900 24.200 1.00 85.00 114 HIS A N 1
ATOM 904 C CA . HIS A 1 114 ? -10.024 4.612 22.960 1.00 85.00 114 HIS A CA 1
ATOM 905 C C . HIS A 1 114 ? -8.842 4.635 21.984 1.00 85.00 114 HIS A C 1
ATOM 907 O O . HIS A 1 114 ? -9.029 4.428 20.782 1.00 85.00 114 HIS A O 1
ATOM 913 N N . GLN A 1 115 ? -7.622 4.816 22.493 1.00 85.62 115 GLN A N 1
ATOM 914 C CA . GLN A 1 115 ? -6.414 4.756 21.674 1.00 85.62 115 GLN A CA 1
ATOM 915 C C . GLN A 1 115 ? -6.159 3.339 21.134 1.00 85.62 115 GLN A C 1
ATOM 917 O O . GLN A 1 115 ? -5.848 3.174 19.954 1.00 85.62 115 GLN A O 1
ATOM 922 N N . LEU A 1 116 ? -6.356 2.306 21.958 1.00 83.94 116 LEU A N 1
ATOM 923 C CA . LEU A 1 116 ? -6.216 0.909 21.543 1.00 83.94 116 LEU A CA 1
ATOM 924 C C . LEU A 1 116 ? -7.239 0.530 20.461 1.00 83.94 116 LEU A C 1
ATOM 926 O O . LEU A 1 116 ? -6.885 -0.120 19.482 1.00 83.94 116 LEU A O 1
ATOM 930 N N . VAL A 1 117 ? -8.491 0.977 20.590 1.00 84.00 117 VAL A N 1
ATOM 931 C CA . VAL A 1 117 ? -9.543 0.770 19.579 1.00 84.00 117 VAL A CA 1
ATOM 932 C C . VAL A 1 117 ? -9.137 1.370 18.231 1.00 84.00 117 VAL A C 1
ATOM 934 O O . VAL A 1 117 ? -9.360 0.748 17.191 1.00 84.00 117 VAL A O 1
ATOM 937 N N . ALA A 1 118 ? -8.516 2.552 18.234 1.00 82.19 118 ALA A N 1
ATOM 938 C CA . ALA A 1 118 ? -8.029 3.187 17.013 1.00 82.19 118 ALA A CA 1
ATOM 939 C C . ALA A 1 118 ? -6.884 2.393 16.360 1.00 82.19 118 ALA A C 1
ATOM 941 O O . ALA A 1 118 ? -6.879 2.237 15.140 1.00 82.19 118 ALA A O 1
ATOM 942 N N . LEU A 1 119 ? -5.964 1.842 17.162 1.00 78.06 119 LEU A N 1
ATOM 943 C CA . LEU A 1 119 ? -4.859 1.001 16.681 1.00 78.06 119 LEU A CA 1
ATOM 944 C C . LEU A 1 119 ? -5.330 -0.360 16.150 1.00 78.06 119 LEU A C 1
ATOM 946 O O . LEU A 1 119 ? -4.774 -0.875 15.186 1.00 78.06 119 LEU A O 1
ATOM 950 N N . LEU A 1 120 ? -6.377 -0.933 16.745 1.00 80.75 120 LEU A N 1
ATOM 951 C CA . LEU A 1 120 ? -6.968 -2.206 16.315 1.00 80.75 120 LEU A CA 1
ATOM 952 C C . LEU A 1 120 ? -7.858 -2.067 15.068 1.00 80.75 120 LEU A C 1
ATOM 954 O O . LEU A 1 120 ? -8.333 -3.068 14.522 1.00 80.75 120 LEU A O 1
ATOM 958 N N . SER A 1 121 ? -8.106 -0.841 14.606 1.00 82.81 121 SER A N 1
ATOM 959 C CA . SER A 1 121 ? -8.831 -0.589 13.365 1.00 82.81 121 SER A CA 1
ATOM 960 C C . SER A 1 121 ? -7.958 -0.920 12.151 1.00 82.81 121 SER A C 1
ATOM 962 O O . SER A 1 121 ? -6.790 -0.537 12.102 1.00 82.81 121 SER A O 1
ATOM 964 N N . CYS A 1 122 ? -8.535 -1.543 11.113 1.00 86.19 122 CYS A N 1
ATOM 965 C CA . CYS A 1 122 ? -7.815 -1.820 9.860 1.00 86.19 122 CYS A CA 1
ATOM 966 C C . CYS A 1 122 ? -7.275 -0.552 9.182 1.00 86.19 122 CYS A C 1
ATOM 968 O O . CYS A 1 122 ? -6.372 -0.608 8.356 1.00 86.19 122 CYS A O 1
ATOM 970 N N . ARG A 1 123 ? -7.825 0.611 9.541 1.00 85.75 123 ARG A N 1
ATOM 971 C CA . ARG A 1 123 ? -7.604 1.891 8.876 1.00 85.75 123 ARG A CA 1
ATOM 972 C C . ARG A 1 123 ? -6.176 2.426 9.009 1.00 85.75 123 ARG A C 1
ATOM 974 O O . ARG A 1 123 ? -5.717 3.077 8.076 1.00 85.75 123 ARG A O 1
ATOM 981 N N . GLY A 1 124 ? -5.509 2.185 10.141 1.00 85.38 124 GLY A N 1
ATOM 982 C CA . GLY A 1 124 ? -4.121 2.611 10.354 1.00 85.38 124 GLY A CA 1
ATOM 983 C C . GLY A 1 124 ? -3.171 1.830 9.452 1.00 85.38 124 GLY A C 1
ATOM 984 O O . GLY A 1 124 ? -2.559 2.403 8.558 1.00 85.38 124 GLY A O 1
ATOM 985 N N . LEU A 1 125 ? -3.165 0.503 9.609 1.00 88.00 125 LEU A N 1
ATOM 986 C CA . LEU A 1 125 ? -2.294 -0.374 8.828 1.00 88.00 125 LEU A CA 1
ATOM 987 C C . LEU A 1 125 ? -2.578 -0.294 7.324 1.00 88.00 125 LEU A C 1
ATOM 989 O O . LEU A 1 125 ? -1.645 -0.203 6.536 1.00 88.00 125 LEU A O 1
ATOM 993 N N . ASN A 1 126 ? -3.853 -0.262 6.919 1.00 90.44 126 ASN A N 1
ATOM 994 C CA . ASN A 1 126 ? -4.206 -0.117 5.508 1.00 90.44 126 ASN A CA 1
ATOM 995 C C . ASN A 1 126 ? -3.708 1.215 4.932 1.00 90.44 126 ASN A C 1
ATOM 997 O O . ASN A 1 126 ? -3.287 1.283 3.784 1.00 90.44 126 ASN A O 1
ATOM 1001 N N . LYS A 1 127 ? -3.735 2.300 5.718 1.00 90.62 127 LYS A N 1
ATOM 1002 C CA . LYS A 1 127 ? -3.211 3.583 5.250 1.00 90.62 127 LYS A CA 1
ATOM 1003 C C . LYS A 1 127 ? -1.712 3.492 4.970 1.00 90.62 127 LYS A C 1
ATOM 1005 O O . LYS A 1 127 ? -1.306 3.928 3.899 1.00 90.62 127 LYS A O 1
ATOM 1010 N N . ASP A 1 128 ? -0.932 2.925 5.884 1.00 91.94 128 ASP A N 1
ATOM 1011 C CA . ASP A 1 128 ? 0.520 2.782 5.714 1.00 91.94 128 ASP A CA 1
ATOM 1012 C C . ASP A 1 128 ? 0.863 1.800 4.580 1.00 91.94 128 ASP A C 1
ATOM 1014 O O . ASP A 1 128 ? 1.791 2.029 3.803 1.00 91.94 128 ASP A O 1
ATOM 1018 N N . TYR A 1 129 ? 0.060 0.742 4.428 1.00 91.75 129 TYR A N 1
ATOM 1019 C CA . TYR A 1 129 ? 0.153 -0.213 3.325 1.00 91.75 129 TYR A CA 1
ATOM 1020 C C . TYR A 1 129 ? -0.069 0.459 1.966 1.00 91.75 129 TYR A C 1
ATOM 1022 O O . TYR A 1 129 ? 0.780 0.366 1.082 1.00 91.75 129 TYR A O 1
ATOM 1030 N N . ILE A 1 130 ? -1.176 1.188 1.808 1.00 92.75 130 ILE A N 1
ATOM 1031 C CA . ILE A 1 130 ? -1.506 1.893 0.564 1.00 92.75 130 ILE A CA 1
ATOM 1032 C C . ILE A 1 130 ? -0.492 3.003 0.268 1.00 92.75 130 ILE A C 1
ATOM 1034 O O . ILE A 1 130 ? -0.195 3.256 -0.896 1.00 92.75 130 ILE A O 1
ATOM 1038 N N . ASP A 1 131 ? 0.033 3.675 1.291 1.00 95.06 131 ASP A N 1
ATOM 1039 C CA . ASP A 1 131 ? 1.083 4.686 1.133 1.00 95.06 131 ASP A CA 1
ATOM 1040 C C . ASP A 1 131 ? 2.381 4.062 0.598 1.00 95.06 131 ASP A C 1
ATOM 1042 O O . ASP A 1 131 ? 2.927 4.519 -0.404 1.00 95.06 131 ASP A O 1
ATOM 1046 N N . SER A 1 132 ? 2.794 2.933 1.179 1.00 93.81 132 SER A N 1
ATOM 1047 C CA . SER A 1 132 ? 3.964 2.170 0.729 1.00 93.81 132 SER A CA 1
ATOM 1048 C C . SER A 1 132 ? 3.786 1.630 -0.692 1.00 93.81 132 SER A C 1
ATOM 1050 O O . SER A 1 132 ? 4.702 1.717 -1.509 1.00 93.81 132 SER A O 1
ATOM 1052 N N . LEU A 1 133 ? 2.597 1.110 -1.015 1.00 93.44 133 LEU A N 1
ATOM 1053 C CA . LEU A 1 133 ? 2.269 0.667 -2.369 1.00 93.44 133 LEU A CA 1
ATOM 1054 C C . LEU A 1 133 ? 2.325 1.814 -3.367 1.00 93.44 133 LEU A C 1
ATOM 1056 O O . LEU A 1 133 ? 2.811 1.619 -4.473 1.00 93.44 133 LEU A O 1
ATOM 1060 N N . LYS A 1 134 ? 1.854 3.007 -2.996 1.00 93.06 134 LYS A N 1
ATOM 1061 C CA . LYS A 1 134 ? 1.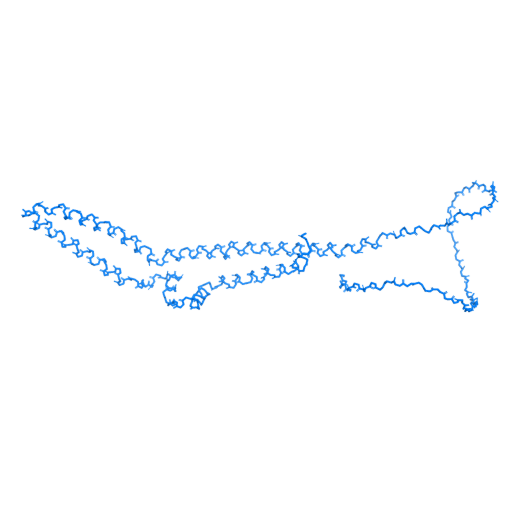953 4.172 -3.876 1.00 93.06 134 LYS A CA 1
ATOM 1062 C C . LYS A 1 134 ? 3.403 4.548 -4.134 1.00 93.06 134 LYS A C 1
ATOM 1064 O O . LYS A 1 134 ? 3.768 4.712 -5.292 1.00 93.06 134 LYS A O 1
ATOM 1069 N N . GLY A 1 135 ? 4.222 4.588 -3.086 1.00 94.06 135 GLY A N 1
ATOM 1070 C CA . GLY A 1 135 ? 5.652 4.851 -3.222 1.00 94.06 135 GLY A CA 1
ATOM 1071 C C . GLY A 1 135 ? 6.358 3.823 -4.109 1.00 94.06 135 GLY A C 1
ATOM 1072 O O . GLY A 1 135 ? 7.171 4.183 -4.949 1.00 94.06 135 GLY A O 1
ATOM 1073 N N . LEU A 1 136 ? 6.028 2.536 -3.991 1.00 93.19 136 LEU A N 1
ATOM 1074 C CA . LEU A 1 136 ? 6.652 1.501 -4.819 1.00 93.19 136 LEU A CA 1
ATOM 1075 C C . LEU A 1 136 ? 6.129 1.506 -6.265 1.00 93.19 136 LEU A C 1
ATOM 1077 O O . LEU A 1 136 ? 6.914 1.451 -7.210 1.00 93.19 136 LEU A O 1
ATOM 1081 N N . CYS A 1 137 ? 4.809 1.564 -6.431 1.00 94.31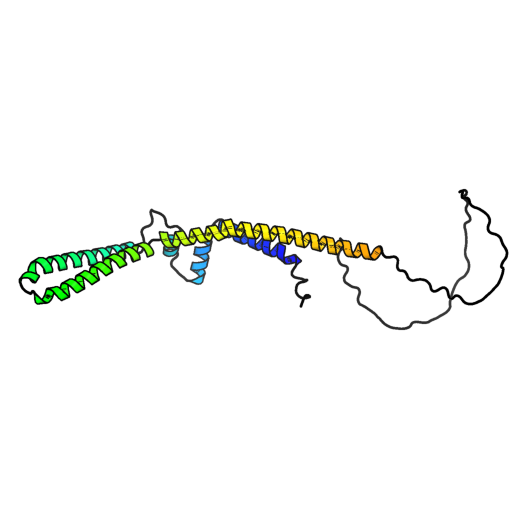 137 CYS A N 1
ATOM 1082 C CA . CYS A 1 137 ? 4.146 1.379 -7.716 1.00 94.31 137 CYS A CA 1
ATOM 1083 C C . CYS A 1 137 ? 4.054 2.639 -8.561 1.00 94.31 137 CYS A C 1
ATOM 1085 O O . CYS A 1 137 ? 3.996 2.503 -9.768 1.00 94.31 137 CYS A O 1
ATOM 1087 N N . TYR A 1 138 ? 4.020 3.838 -7.983 1.00 91.00 138 TYR A N 1
ATOM 1088 C CA . TYR A 1 138 ? 4.017 5.081 -8.759 1.00 91.00 138 TYR A CA 1
ATOM 1089 C C . TYR A 1 138 ? 5.428 5.670 -8.803 1.00 91.00 138 TYR A C 1
ATOM 1091 O O . TYR A 1 138 ? 6.010 5.755 -9.882 1.00 91.00 138 TYR A O 1
ATOM 1099 N N . ASP A 1 139 ? 6.019 5.978 -7.643 1.00 93.88 139 ASP A N 1
ATOM 1100 C CA . ASP A 1 139 ? 7.335 6.635 -7.598 1.00 93.88 139 ASP A CA 1
ATOM 1101 C C . ASP A 1 139 ? 8.485 5.663 -7.940 1.00 93.88 139 ASP A C 1
ATOM 1103 O O . ASP A 1 139 ? 9.423 5.998 -8.667 1.00 93.88 139 ASP A O 1
ATOM 1107 N N . GLY A 1 140 ? 8.413 4.422 -7.451 1.00 91.62 140 GLY A N 1
ATOM 1108 C CA . GLY A 1 140 ? 9.448 3.408 -7.655 1.00 91.62 140 GLY A CA 1
ATOM 1109 C C . GLY A 1 140 ? 9.519 2.898 -9.094 1.00 91.62 140 GLY A C 1
ATOM 1110 O O . GLY A 1 140 ? 10.614 2.786 -9.653 1.00 91.62 140 GLY A O 1
ATOM 1111 N N . MET A 1 141 ? 8.371 2.623 -9.723 1.00 92.75 141 MET A N 1
ATOM 1112 C CA . MET A 1 141 ? 8.339 2.164 -11.117 1.00 92.75 141 MET A CA 1
ATOM 1113 C C . MET A 1 141 ? 8.864 3.235 -12.081 1.00 92.75 141 MET A C 1
ATOM 1115 O O . MET A 1 141 ? 9.563 2.906 -13.039 1.00 92.75 141 MET A O 1
ATOM 1119 N N . GLU A 1 142 ? 8.572 4.510 -11.810 1.00 92.44 142 GLU A N 1
ATOM 1120 C CA . GLU A 1 142 ? 9.071 5.633 -12.601 1.00 92.44 142 GLU A CA 1
ATOM 1121 C C . GLU A 1 142 ? 10.603 5.722 -12.507 1.00 92.44 142 GLU A C 1
ATOM 1123 O O . GLU A 1 142 ? 11.293 5.798 -13.528 1.00 92.44 142 GLU A O 1
ATOM 1128 N N . GLY A 1 143 ? 11.158 5.599 -11.297 1.00 93.00 143 GLY A N 1
ATOM 1129 C CA . GLY A 1 143 ? 12.606 5.541 -11.091 1.00 93.00 143 GLY A CA 1
ATOM 1130 C C . GLY A 1 143 ? 13.271 4.365 -11.818 1.00 93.00 143 GLY A C 1
ATOM 1131 O O . GLY A 1 143 ? 14.297 4.543 -12.479 1.00 93.00 143 GLY A O 1
ATOM 1132 N N . LEU A 1 144 ? 12.673 3.170 -11.751 1.00 92.38 144 LEU A N 1
ATOM 1133 C CA . LEU A 1 144 ? 13.167 1.985 -12.463 1.00 92.38 144 LEU A CA 1
ATOM 1134 C C . LEU A 1 144 ? 13.120 2.159 -13.985 1.00 92.38 144 LEU A C 1
ATOM 1136 O O . LEU A 1 144 ? 14.041 1.722 -14.676 1.00 92.38 144 LEU A O 1
ATOM 1140 N N . LEU A 1 145 ? 12.095 2.830 -14.512 1.00 92.81 145 LEU A N 1
ATOM 1141 C CA . LEU A 1 145 ? 11.987 3.133 -15.937 1.00 92.81 145 LEU A CA 1
ATOM 1142 C C . LEU A 1 145 ? 13.126 4.054 -16.392 1.00 92.81 145 LEU A C 1
ATOM 1144 O O . LEU A 1 145 ? 13.802 3.744 -17.378 1.00 92.81 145 LEU A O 1
ATOM 1148 N N . TYR A 1 146 ? 13.396 5.141 -15.663 1.00 94.19 146 TYR A N 1
ATOM 1149 C CA . TYR A 1 146 ? 14.503 6.046 -15.996 1.00 94.19 146 TYR A CA 1
ATOM 1150 C C . TYR A 1 146 ? 15.868 5.362 -15.900 1.00 94.19 146 TYR A C 1
ATOM 1152 O O . TYR A 1 146 ? 16.705 5.519 -16.794 1.00 94.19 146 TYR A O 1
ATOM 1160 N N . LEU A 1 147 ? 16.089 4.571 -14.848 1.00 92.00 147 LEU A N 1
ATOM 1161 C CA . LEU A 1 147 ? 17.317 3.794 -14.685 1.00 92.00 147 LEU A CA 1
ATOM 1162 C C . LEU A 1 147 ? 17.495 2.779 -15.824 1.00 92.00 147 LEU A C 1
ATOM 1164 O O . LEU A 1 147 ? 18.614 2.605 -16.310 1.00 92.00 147 LEU A O 1
ATOM 1168 N N . SER A 1 148 ? 16.406 2.158 -16.292 1.00 91.56 148 SER A N 1
ATOM 1169 C CA . SER A 1 148 ? 16.432 1.207 -17.411 1.00 91.56 148 SER A CA 1
ATOM 1170 C C . SER A 1 148 ? 16.871 1.914 -18.683 1.00 91.56 148 SER A C 1
ATOM 1172 O O . SER A 1 148 ? 17.862 1.532 -19.305 1.00 91.56 148 SER A O 1
ATOM 1174 N N . LEU A 1 149 ? 16.190 3.013 -19.021 1.00 92.75 149 LEU A N 1
ATOM 1175 C CA . LEU A 1 149 ? 16.475 3.811 -20.208 1.00 92.75 149 LEU A CA 1
ATOM 1176 C C . LEU A 1 149 ? 17.936 4.271 -20.232 1.00 92.75 149 LEU A C 1
ATOM 1178 O O . LEU A 1 149 ? 18.635 4.075 -21.226 1.00 92.75 149 LEU A O 1
ATOM 1182 N N . TYR A 1 150 ? 18.419 4.844 -19.130 1.00 93.75 150 TYR A N 1
ATOM 1183 C CA . TYR A 1 150 ? 19.797 5.315 -19.035 1.00 93.75 150 TYR A CA 1
ATOM 1184 C C . TYR A 1 150 ? 20.810 4.163 -19.146 1.00 93.75 150 TYR A C 1
ATOM 1186 O O . TYR A 1 150 ? 21.840 4.289 -19.817 1.00 93.75 150 TYR A O 1
ATOM 1194 N N . SER A 1 151 ? 20.500 3.002 -18.562 1.00 92.81 151 SER A N 1
ATOM 1195 C CA . SER A 1 151 ? 21.318 1.800 -18.719 1.00 92.81 151 SER A CA 1
ATOM 1196 C C . SER A 1 151 ? 21.387 1.324 -20.174 1.00 92.81 151 SER A C 1
ATOM 1198 O O . SER A 1 151 ? 22.462 0.942 -20.628 1.00 92.81 151 SER A O 1
ATOM 1200 N N . PHE A 1 152 ? 20.283 1.345 -20.922 1.00 90.88 152 PHE A N 1
ATOM 1201 C CA . PHE A 1 152 ? 20.303 0.991 -22.344 1.00 90.88 152 PHE A CA 1
ATOM 1202 C C . PHE A 1 152 ? 21.097 2.004 -23.171 1.00 90.88 152 PHE A C 1
ATOM 1204 O O . PHE A 1 152 ? 21.925 1.608 -23.988 1.00 90.88 152 PHE A O 1
ATOM 1211 N N . LEU A 1 153 ? 20.900 3.304 -22.936 1.00 92.44 153 LEU A N 1
ATOM 1212 C CA . LEU A 1 153 ? 21.632 4.361 -23.641 1.00 92.44 153 LEU A CA 1
ATOM 1213 C C . LEU A 1 153 ? 23.144 4.261 -23.410 1.00 92.44 153 LEU A C 1
ATOM 1215 O O . LEU A 1 153 ? 23.922 4.355 -24.357 1.00 92.44 153 LEU A O 1
ATOM 1219 N N . SER A 1 154 ? 23.562 4.023 -22.167 1.00 91.38 154 SER A N 1
ATOM 1220 C CA . SER A 1 154 ? 24.975 3.820 -21.830 1.00 91.38 154 SER A CA 1
ATOM 1221 C C . SER A 1 154 ? 25.549 2.541 -22.446 1.00 91.38 154 SER A C 1
ATOM 1223 O O . SER A 1 154 ? 26.658 2.582 -22.977 1.00 91.38 154 SER A O 1
ATOM 1225 N N . ALA A 1 155 ? 24.797 1.435 -22.464 1.00 88.56 155 ALA A N 1
ATOM 1226 C CA . ALA A 1 155 ? 25.213 0.203 -23.134 1.00 88.56 155 ALA A CA 1
ATOM 1227 C C . ALA A 1 155 ? 25.372 0.394 -24.654 1.00 88.56 155 ALA A C 1
ATOM 1229 O O . ALA A 1 155 ? 26.360 -0.064 -25.232 1.00 88.56 155 ALA A O 1
ATOM 1230 N N . LEU A 1 156 ? 24.450 1.115 -25.303 1.00 88.94 156 LEU A N 1
ATOM 1231 C CA . LEU A 1 156 ? 24.533 1.447 -26.730 1.00 88.94 156 LEU A CA 1
ATOM 1232 C C . LEU A 1 156 ? 25.725 2.360 -27.032 1.00 88.94 156 LEU A C 1
ATOM 1234 O O . LEU A 1 156 ? 26.475 2.090 -27.968 1.00 88.94 156 LEU A O 1
ATOM 1238 N N . ALA A 1 157 ? 25.943 3.400 -26.223 1.00 90.25 157 ALA A N 1
ATOM 1239 C CA . ALA A 1 157 ? 27.089 4.295 -26.370 1.00 90.25 157 ALA A CA 1
ATOM 1240 C C . ALA A 1 157 ? 28.418 3.544 -26.193 1.00 90.25 157 ALA A C 1
ATOM 1242 O O . ALA A 1 157 ? 29.333 3.700 -27.000 1.00 90.25 157 ALA A O 1
ATOM 1243 N N . PHE A 1 158 ? 28.508 2.676 -25.183 1.00 86.81 158 PHE A N 1
ATOM 1244 C CA . PHE A 1 158 ? 29.675 1.827 -24.959 1.00 86.81 158 PHE A CA 1
ATOM 1245 C C . PHE A 1 158 ? 29.922 0.877 -26.136 1.00 86.81 158 PHE A C 1
ATOM 1247 O O . PHE A 1 158 ? 31.048 0.773 -26.618 1.00 86.81 158 PHE A O 1
ATOM 1254 N N . THR A 1 159 ? 28.866 0.248 -26.658 1.00 86.19 159 THR A N 1
ATOM 1255 C CA . THR A 1 159 ? 28.945 -0.625 -27.838 1.00 86.19 159 THR A CA 1
ATOM 1256 C C . THR A 1 159 ? 29.422 0.146 -29.070 1.00 86.19 159 THR A C 1
ATOM 1258 O O . THR A 1 159 ? 30.305 -0.325 -29.776 1.00 86.19 159 THR A O 1
ATOM 1261 N N . ALA A 1 160 ? 28.917 1.361 -29.303 1.00 87.69 160 ALA A N 1
ATOM 1262 C CA . ALA A 1 160 ? 29.346 2.207 -30.417 1.00 87.69 160 ALA A CA 1
ATOM 1263 C C . ALA A 1 160 ? 30.829 2.609 -30.315 1.00 87.69 160 ALA A C 1
ATOM 1265 O O . ALA A 1 160 ? 31.550 2.589 -31.315 1.00 87.69 160 ALA A O 1
ATOM 1266 N N . ILE A 1 161 ? 31.309 2.924 -29.107 1.00 85.81 161 ILE A N 1
ATOM 1267 C CA . ILE A 1 161 ? 32.731 3.193 -28.847 1.00 85.81 161 ILE A CA 1
ATOM 1268 C C . ILE A 1 161 ? 33.557 1.936 -29.163 1.00 85.81 161 ILE A C 1
ATOM 1270 O O . ILE A 1 161 ? 34.512 2.002 -29.934 1.00 85.81 161 ILE A O 1
ATOM 1274 N N . LEU A 1 162 ? 33.158 0.768 -28.657 1.00 84.50 162 LEU A N 1
ATOM 1275 C CA . LEU A 1 162 ? 33.876 -0.482 -28.916 1.00 84.50 162 LEU A CA 1
ATOM 1276 C C . LEU A 1 162 ? 33.837 -0.935 -30.385 1.00 84.50 162 LEU A C 1
ATOM 1278 O O . LEU A 1 162 ? 34.838 -1.467 -30.853 1.00 84.50 162 LEU A O 1
ATOM 1282 N N . CYS A 1 163 ? 32.746 -0.714 -31.128 1.00 81.88 163 CYS A N 1
ATOM 1283 C CA . CYS A 1 163 ? 32.680 -1.043 -32.560 1.00 81.88 163 CYS A CA 1
ATOM 1284 C C . CYS A 1 163 ? 33.474 -0.039 -33.430 1.00 81.88 163 CYS A C 1
ATOM 1286 O O . CYS A 1 163 ? 33.905 -0.396 -34.523 1.00 81.88 163 CYS A O 1
ATOM 1288 N N . SER A 1 164 ? 33.696 1.204 -32.977 1.00 81.31 164 SER A N 1
ATOM 1289 C CA . SER A 1 164 ? 34.425 2.233 -33.748 1.00 81.31 164 SER A CA 1
ATOM 1290 C C . SER A 1 164 ? 35.940 2.248 -33.502 1.00 81.31 164 SER A C 1
ATOM 1292 O O . SER A 1 164 ? 36.704 2.575 -34.413 1.00 81.31 164 SER A O 1
ATOM 1294 N N . LEU A 1 165 ? 36.401 1.829 -32.318 1.00 68.31 165 LEU A N 1
ATOM 1295 C CA . LEU A 1 165 ? 37.829 1.730 -31.983 1.00 68.31 165 LEU A CA 1
ATOM 1296 C C . LEU A 1 165 ? 38.646 0.840 -32.954 1.00 68.31 165 LEU A C 1
ATOM 1298 O O . LEU A 1 165 ? 39.714 1.278 -33.372 1.00 68.31 165 LEU A O 1
ATOM 1302 N N . PRO A 1 166 ? 38.180 -0.343 -33.404 1.00 65.19 166 PRO A N 1
ATOM 1303 C CA . PRO A 1 166 ? 38.903 -1.174 -34.374 1.00 65.19 166 PRO A CA 1
ATOM 1304 C C . PRO A 1 166 ? 39.074 -0.518 -35.752 1.00 65.19 166 PRO A C 1
ATOM 1306 O O . PRO A 1 166 ? 40.040 -0.807 -36.461 1.00 65.19 166 PRO A O 1
ATOM 1309 N N . GLY A 1 167 ? 38.149 0.368 -36.139 1.00 60.16 167 GLY A N 1
ATOM 1310 C CA . GLY A 1 167 ? 38.215 1.114 -37.397 1.00 60.16 167 GLY A CA 1
ATOM 1311 C C . GLY A 1 167 ? 39.307 2.185 -37.391 1.00 60.16 167 GLY A C 1
ATOM 1312 O O . GLY A 1 167 ? 39.958 2.401 -38.408 1.00 60.16 167 GLY A O 1
ATOM 1313 N N . ALA A 1 168 ? 39.574 2.795 -36.233 1.00 57.22 168 ALA A N 1
ATOM 1314 C CA . ALA A 1 168 ? 40.621 3.806 -36.087 1.00 57.22 168 ALA A CA 1
ATOM 1315 C C . ALA A 1 168 ? 42.043 3.217 -36.166 1.00 57.22 168 ALA A C 1
ATOM 1317 O O . ALA A 1 168 ? 42.948 3.879 -36.662 1.00 57.22 168 ALA A O 1
ATOM 1318 N N . TRP A 1 169 ? 42.242 1.960 -35.749 1.00 53.88 169 TRP A N 1
ATOM 1319 C CA . TRP A 1 169 ? 43.552 1.288 -35.794 1.00 53.88 169 TRP A CA 1
ATOM 1320 C C . TRP A 1 169 ? 43.943 0.832 -37.206 1.00 53.88 169 TRP A 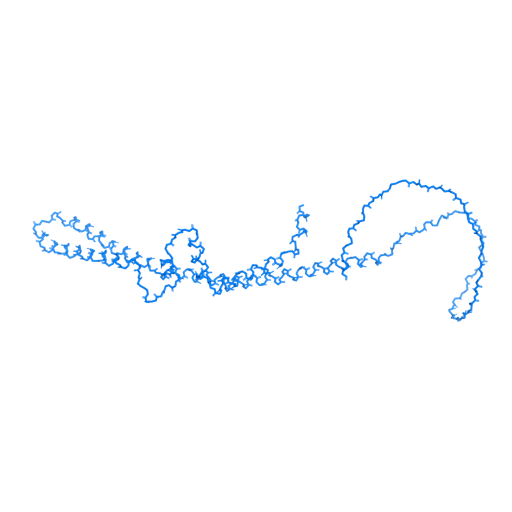C 1
ATOM 1322 O O . TRP A 1 169 ? 45.124 0.688 -37.495 1.00 53.88 169 TRP A O 1
ATOM 1332 N N . ARG A 1 170 ? 42.966 0.650 -38.105 1.00 57.59 170 ARG A N 1
ATOM 1333 C CA . ARG A 1 170 ? 43.210 0.397 -39.536 1.00 57.59 170 ARG A CA 1
ATOM 1334 C C . ARG A 1 170 ? 43.626 1.643 -40.321 1.00 57.59 170 ARG A C 1
ATOM 1336 O O . ARG A 1 170 ? 44.120 1.501 -41.433 1.00 57.59 170 ARG A O 1
ATOM 1343 N N . SER A 1 171 ? 43.415 2.834 -39.764 1.00 59.28 171 SER A N 1
ATOM 1344 C CA . SER A 1 171 ? 43.718 4.112 -40.418 1.00 59.28 171 SER A CA 1
ATOM 1345 C C . SER A 1 171 ? 45.077 4.695 -40.027 1.00 59.28 171 SER A C 1
ATOM 1347 O O . SER A 1 171 ? 45.438 5.748 -40.545 1.00 59.28 171 SER A O 1
ATOM 1349 N N . PHE A 1 172 ? 45.837 4.039 -39.144 1.00 52.25 172 PHE A N 1
ATOM 1350 C CA . PHE A 1 172 ? 47.252 4.355 -38.971 1.00 52.25 172 PHE A CA 1
ATOM 1351 C C . PHE A 1 172 ? 48.041 3.614 -40.058 1.00 52.25 172 PHE A C 1
ATOM 1353 O O . PHE A 1 172 ? 48.008 2.380 -40.076 1.00 52.25 172 PHE A O 1
ATOM 1360 N N . PRO A 1 173 ? 48.738 4.317 -40.969 1.00 58.19 173 PRO A N 1
ATOM 1361 C CA . PRO A 1 173 ? 49.772 3.685 -41.772 1.00 58.19 173 PRO A CA 1
ATOM 1362 C C . PRO A 1 173 ? 50.774 3.066 -40.797 1.00 58.19 173 PRO A C 1
ATOM 1364 O O . PRO A 1 173 ? 51.212 3.732 -39.857 1.00 58.19 173 PRO A O 1
ATOM 1367 N N . SER A 1 174 ? 51.106 1.791 -40.976 1.00 51.47 174 SER A N 1
ATOM 1368 C CA . SER A 1 174 ? 52.292 1.224 -40.350 1.00 51.47 174 SER A CA 1
ATOM 1369 C C . SER A 1 174 ? 53.488 1.963 -40.936 1.00 51.47 174 SER A C 1
ATOM 1371 O O . SER A 1 174 ? 53.925 1.647 -42.040 1.00 51.47 174 SER A O 1
ATOM 1373 N N . ASP A 1 175 ? 53.968 2.972 -40.222 1.00 53.47 175 ASP A N 1
ATOM 1374 C CA . ASP A 1 175 ? 55.256 3.612 -40.463 1.00 53.47 175 ASP A CA 1
ATOM 1375 C C . ASP A 1 175 ? 56.356 2.619 -40.057 1.00 53.47 175 ASP A C 1
ATOM 1377 O O . ASP A 1 175 ? 57.039 2.754 -39.048 1.00 53.47 175 ASP A O 1
ATOM 1381 N N . SER A 1 176 ? 56.426 1.501 -40.778 1.00 47.28 176 SER A N 1
ATOM 1382 C CA . SER A 1 176 ? 57.640 0.710 -40.872 1.00 47.28 176 SER A CA 1
ATOM 1383 C C . SER A 1 176 ? 58.421 1.331 -42.017 1.00 47.28 176 SER A C 1
ATOM 1385 O O . SER A 1 176 ? 58.336 0.859 -43.151 1.00 47.28 176 SER A O 1
ATOM 1387 N N . GLU A 1 177 ? 59.089 2.443 -41.710 1.00 47.25 177 GLU A N 1
ATOM 1388 C CA . GLU A 1 177 ? 60.192 2.963 -42.504 1.00 47.25 177 GLU A CA 1
ATOM 1389 C C . GLU A 1 177 ? 61.131 1.787 -42.798 1.00 47.25 177 GLU A C 1
ATOM 1391 O O . GLU A 1 177 ? 61.761 1.206 -41.910 1.00 47.25 177 GLU A O 1
ATOM 1396 N N . GLU A 1 178 ? 61.137 1.369 -44.058 1.00 45.75 178 GLU A N 1
ATOM 1397 C CA . GLU A 1 178 ? 62.195 0.565 -44.635 1.00 45.75 178 GLU A CA 1
ATOM 1398 C C . GLU A 1 178 ? 63.465 1.404 -44.490 1.00 45.75 178 GLU A C 1
ATOM 1400 O O . GLU A 1 178 ? 63.637 2.414 -45.170 1.00 45.75 178 GLU A O 1
ATOM 1405 N N . TYR A 1 179 ? 64.302 1.050 -43.512 1.00 43.38 179 TYR A N 1
ATOM 1406 C CA . TYR A 1 179 ? 65.666 1.548 -43.418 1.00 43.38 179 TYR A CA 1
ATOM 1407 C C . TYR A 1 179 ? 66.392 1.110 -44.696 1.00 43.38 179 TYR A C 1
ATOM 1409 O O . TYR A 1 179 ? 66.964 0.022 -44.744 1.00 43.38 179 TYR A O 1
ATOM 1417 N N . GLU A 1 180 ? 66.325 1.932 -45.747 1.00 44.56 180 GLU A N 1
ATOM 1418 C CA . GLU A 1 180 ? 67.261 1.846 -46.859 1.00 44.56 180 GLU A CA 1
ATOM 1419 C C . GLU A 1 180 ? 68.649 2.164 -46.305 1.00 44.56 180 GLU A C 1
ATOM 1421 O O . GLU A 1 180 ? 68.974 3.297 -45.939 1.00 44.56 180 GLU A O 1
ATOM 1426 N N . ASP A 1 181 ? 69.427 1.092 -46.190 1.00 44.88 181 ASP A N 1
ATOM 1427 C CA . ASP A 1 181 ? 70.848 1.050 -45.894 1.00 44.88 181 ASP A CA 1
ATOM 1428 C C . ASP A 1 181 ? 71.579 1.992 -46.863 1.00 44.88 181 ASP A C 1
ATOM 1430 O O . ASP A 1 181 ? 71.834 1.678 -48.026 1.00 44.88 181 ASP A O 1
ATOM 1434 N N . SER A 1 182 ? 71.815 3.217 -46.401 1.00 52.25 182 SER A N 1
ATOM 1435 C CA . SER A 1 182 ? 72.593 4.220 -47.113 1.00 52.25 182 SER A CA 1
ATOM 1436 C C . SER A 1 182 ? 74.061 3.922 -46.888 1.00 52.25 182 SER A C 1
ATOM 1438 O O . SER A 1 182 ? 74.649 4.490 -45.980 1.00 52.25 182 SER A O 1
ATOM 1440 N N . ASP A 1 183 ? 74.649 3.077 -47.729 1.00 52.00 183 ASP A N 1
ATOM 1441 C CA . ASP A 1 183 ? 76.098 3.006 -47.874 1.00 52.00 183 ASP A CA 1
ATOM 1442 C C . ASP A 1 183 ? 76.478 2.669 -49.325 1.00 52.00 183 ASP A C 1
ATOM 1444 O O . ASP A 1 183 ? 76.045 1.662 -49.884 1.00 52.00 183 ASP A O 1
ATOM 1448 N N . SER A 1 184 ? 77.389 3.479 -49.880 1.00 44.69 184 SER A N 1
ATOM 1449 C CA . SER A 1 184 ? 78.155 3.309 -51.138 1.00 44.69 184 SER A CA 1
ATOM 1450 C C . SER A 1 184 ? 77.739 4.178 -52.341 1.00 44.69 184 SER A C 1
ATOM 1452 O O . SER A 1 184 ? 77.135 3.731 -53.310 1.00 44.69 184 SER A O 1
ATOM 1454 N N . GLU A 1 185 ? 78.144 5.449 -52.270 1.00 45.91 185 GLU A N 1
ATOM 1455 C CA . GLU A 1 185 ? 79.027 6.108 -53.252 1.00 45.91 185 GLU A CA 1
ATOM 1456 C C . GLU A 1 185 ? 78.826 5.793 -54.753 1.00 45.91 185 GLU A C 1
ATOM 1458 O O . GLU A 1 185 ? 79.287 4.777 -55.267 1.00 45.91 185 GLU A O 1
ATOM 1463 N N . SER A 1 186 ? 78.302 6.752 -55.519 1.00 47.22 186 SER A N 1
ATOM 1464 C CA . SER A 1 186 ? 78.991 7.216 -56.737 1.00 47.22 186 SER A CA 1
ATOM 1465 C C . SER A 1 186 ? 78.408 8.536 -57.242 1.00 47.22 186 SER A C 1
ATOM 1467 O O . SER A 1 186 ? 77.203 8.775 -57.254 1.00 47.22 186 SER A O 1
ATOM 1469 N N . GLU A 1 187 ? 79.332 9.423 -57.573 1.00 48.66 187 GLU A N 1
ATOM 1470 C CA . GLU A 1 187 ? 79.154 10.809 -57.969 1.00 48.66 187 GLU A CA 1
ATOM 1471 C C . GLU A 1 187 ? 78.484 10.942 -59.344 1.00 48.66 187 GLU A C 1
ATOM 1473 O O . GLU A 1 187 ? 78.860 10.237 -60.273 1.00 48.66 187 GLU A O 1
ATOM 1478 N N . ASP A 1 188 ? 77.582 11.917 -59.508 1.00 47.94 188 ASP A N 1
ATOM 1479 C CA . ASP A 1 188 ? 77.599 12.758 -60.714 1.00 47.94 188 ASP A CA 1
ATOM 1480 C C . ASP A 1 188 ? 76.856 14.096 -60.483 1.00 47.94 188 ASP A C 1
ATOM 1482 O O . ASP A 1 188 ? 75.624 14.173 -60.531 1.00 47.94 188 ASP A O 1
ATOM 1486 N N . PRO A 1 189 ? 77.586 15.189 -60.192 1.00 49.94 189 PRO A N 1
ATOM 1487 C CA . PRO A 1 189 ? 77.011 16.477 -59.823 1.00 49.94 189 PRO A CA 1
ATOM 1488 C C . PRO A 1 189 ? 76.787 17.428 -61.014 1.00 49.94 189 PRO A C 1
ATOM 1490 O O . PRO A 1 189 ? 77.165 18.583 -60.917 1.00 49.94 189 PRO A O 1
ATOM 1493 N N . PHE A 1 190 ? 76.162 17.030 -62.130 1.00 40.34 190 PHE A N 1
ATOM 1494 C CA . PHE A 1 190 ? 75.726 17.999 -63.162 1.00 40.34 190 PHE A CA 1
ATOM 1495 C C . PHE A 1 190 ? 74.564 17.495 -64.043 1.00 40.34 190 PHE A C 1
ATOM 1497 O O . PHE A 1 190 ? 74.802 16.988 -65.128 1.00 40.34 190 PHE A O 1
ATOM 1504 N N . THR A 1 191 ? 73.309 17.778 -63.667 1.00 40.66 191 THR A N 1
ATOM 1505 C CA . THR A 1 191 ? 72.246 18.158 -64.633 1.00 40.66 191 THR A CA 1
ATOM 1506 C C . THR A 1 191 ? 71.123 18.943 -63.945 1.00 40.66 191 THR A C 1
ATOM 1508 O O . THR A 1 191 ? 70.118 18.406 -63.496 1.00 40.66 191 THR A O 1
ATOM 1511 N N . SER A 1 192 ? 71.351 20.255 -63.865 1.00 34.31 192 SER A N 1
ATOM 1512 C CA . SER A 1 192 ? 70.399 21.346 -64.120 1.00 34.31 192 SER A CA 1
ATOM 1513 C C . SER A 1 192 ? 68.947 21.225 -63.635 1.00 34.31 192 SER A C 1
ATOM 1515 O O . SER A 1 192 ? 68.090 20.613 -64.271 1.00 34.31 192 SER A O 1
ATOM 1517 N N . HIS A 1 193 ? 68.643 22.051 -62.631 1.00 43.59 193 HIS A N 1
ATOM 1518 C CA . HIS A 1 193 ? 67.364 22.740 -62.494 1.00 43.59 193 HIS A CA 1
ATOM 1519 C C . HIS A 1 193 ? 66.854 23.238 -63.852 1.00 43.59 193 HIS A C 1
ATOM 1521 O O . HIS A 1 193 ? 67.437 24.161 -64.417 1.00 43.59 193 HIS A O 1
ATOM 1527 N N . GLN A 1 194 ? 65.732 22.705 -64.331 1.00 40.41 194 GLN A N 1
ATOM 1528 C CA . GLN A 1 194 ? 64.868 23.420 -65.264 1.00 40.41 194 GLN A CA 1
ATOM 1529 C C . GLN A 1 194 ? 63.423 22.913 -65.177 1.00 40.41 194 GLN A C 1
ATOM 1531 O O . GLN A 1 194 ? 63.095 21.801 -65.561 1.00 40.41 194 GLN A O 1
ATOM 1536 N N . ALA A 1 195 ? 62.579 23.817 -64.677 1.00 34.50 195 ALA A N 1
ATOM 1537 C CA . ALA A 1 195 ? 61.234 24.099 -65.164 1.00 34.50 195 ALA A CA 1
ATOM 1538 C C . ALA A 1 195 ? 60.177 22.972 -65.162 1.00 34.50 195 ALA A C 1
ATOM 1540 O O . ALA A 1 195 ? 60.049 22.182 -66.086 1.00 34.50 195 ALA A O 1
ATOM 1541 N N . CYS A 1 196 ? 59.286 23.055 -64.169 1.00 37.34 196 CYS A N 1
ATOM 1542 C CA . CYS A 1 196 ? 57.865 23.369 -64.372 1.00 37.34 196 CYS A CA 1
ATOM 1543 C C . CYS A 1 196 ? 57.222 22.868 -65.686 1.00 37.34 196 CYS A C 1
ATOM 1545 O O . CYS A 1 196 ? 57.396 23.502 -66.725 1.00 37.34 196 CYS A O 1
ATOM 1547 N N . ARG A 1 197 ? 56.368 21.835 -65.590 1.00 32.88 197 ARG A N 1
ATOM 1548 C CA . ARG A 1 197 ? 54.945 21.794 -66.020 1.00 32.88 197 ARG A CA 1
ATOM 1549 C C . ARG A 1 197 ? 54.487 20.352 -66.290 1.00 32.88 197 ARG A C 1
ATOM 1551 O O . ARG A 1 197 ? 55.112 19.622 -67.047 1.00 32.88 197 ARG A O 1
ATOM 1558 N N . GLN A 1 198 ? 53.340 19.986 -65.714 1.00 36.62 198 GLN A N 1
ATOM 1559 C CA . GLN A 1 198 ? 52.457 18.913 -66.206 1.00 36.62 198 GLN A CA 1
ATOM 1560 C C . GLN A 1 198 ? 52.172 19.118 -67.717 1.00 36.62 198 GLN A C 1
ATOM 1562 O O . GLN A 1 198 ? 52.135 20.280 -68.137 1.00 36.62 198 GLN A O 1
ATOM 1567 N N . PRO A 1 199 ? 51.930 18.073 -68.544 1.00 39.22 199 PRO A N 1
ATOM 1568 C CA . PRO A 1 199 ? 50.639 17.370 -68.552 1.00 39.22 199 PRO A CA 1
ATOM 1569 C C . PRO A 1 199 ? 50.677 15.871 -68.933 1.00 39.22 199 PRO A C 1
ATOM 1571 O O . PRO A 1 199 ? 51.701 15.292 -69.277 1.00 39.22 199 PRO A O 1
ATOM 1574 N N . ALA A 1 200 ? 49.490 15.270 -68.838 1.00 34.16 200 ALA A N 1
ATOM 1575 C CA . ALA A 1 200 ? 49.099 13.920 -69.234 1.00 34.16 200 ALA A CA 1
ATOM 1576 C C . ALA A 1 200 ? 49.501 13.500 -70.663 1.00 34.16 200 ALA A C 1
ATOM 1578 O O . ALA A 1 200 ? 49.605 14.356 -71.535 1.00 34.16 200 ALA A O 1
ATOM 1579 N N . VAL A 1 201 ? 49.581 12.177 -70.901 1.00 30.64 201 VAL A N 1
ATOM 1580 C CA . VAL A 1 201 ? 48.977 11.415 -72.028 1.00 30.64 201 VAL A CA 1
ATOM 1581 C C . VAL A 1 201 ? 49.641 10.034 -72.174 1.00 30.64 201 VAL A C 1
ATOM 1583 O O . VAL A 1 201 ? 50.858 9.932 -72.209 1.00 30.64 201 VAL A O 1
ATOM 1586 N N . GLY A 1 202 ? 48.808 9.003 -72.382 1.00 29.94 202 GLY A N 1
ATOM 1587 C CA . GLY A 1 202 ? 49.114 7.854 -73.254 1.00 29.94 202 GLY A CA 1
ATOM 1588 C C . GLY A 1 202 ? 49.846 6.685 -72.584 1.00 29.94 202 GLY A C 1
ATOM 1589 O O . GLY A 1 202 ? 51.010 6.797 -72.251 1.00 29.94 202 GLY A O 1
ATOM 1590 N N . SER A 1 203 ? 49.190 5.573 -72.246 1.00 29.36 203 SER A N 1
ATOM 1591 C CA . SER A 1 203 ? 48.640 4.523 -73.127 1.00 29.36 203 SER A CA 1
ATOM 1592 C C . SER A 1 203 ? 49.695 3.561 -73.693 1.00 29.36 203 SER A C 1
ATOM 1594 O O . SER A 1 203 ? 50.631 3.980 -74.363 1.00 29.36 203 SER A O 1
ATOM 1596 N N . GLN A 1 204 ? 49.370 2.270 -73.527 1.00 35.59 204 GLN A N 1
ATOM 1597 C CA . GLN A 1 204 ? 49.866 1.055 -74.198 1.00 35.59 204 GLN A CA 1
ATOM 1598 C C . GLN A 1 204 ? 50.896 0.232 -73.409 1.00 35.59 204 GLN A C 1
ATOM 1600 O O . GLN A 1 204 ? 52.008 0.660 -73.149 1.00 35.59 204 GLN A O 1
ATOM 1605 N N . ARG A 1 205 ? 50.458 -0.895 -72.826 1.00 32.22 205 ARG A N 1
ATOM 1606 C CA . ARG A 1 205 ? 50.344 -2.247 -73.434 1.00 32.22 205 ARG A CA 1
ATOM 1607 C C . ARG A 1 205 ? 51.715 -2.879 -73.694 1.00 32.22 205 ARG A C 1
ATOM 1609 O O . ARG A 1 205 ? 52.399 -2.515 -74.638 1.00 32.22 205 ARG A O 1
ATOM 1616 N N . GLY A 1 206 ? 52.008 -3.933 -72.941 1.00 31.69 206 GLY A N 1
ATOM 1617 C CA . GLY A 1 206 ? 53.040 -4.915 -73.259 1.00 31.69 206 GLY A CA 1
ATOM 1618 C C . GLY A 1 206 ? 52.907 -6.104 -72.317 1.00 31.69 206 GLY A C 1
ATOM 1619 O O . GLY A 1 206 ? 53.081 -5.955 -71.116 1.00 31.69 206 GLY A O 1
ATOM 1620 N N . ALA A 1 207 ? 52.501 -7.248 -72.855 1.00 32.47 207 ALA A N 1
ATOM 1621 C CA . ALA A 1 207 ? 52.202 -8.475 -72.133 1.00 32.47 207 ALA A CA 1
ATOM 1622 C C . ALA A 1 207 ? 53.288 -9.541 -72.387 1.00 32.47 207 ALA A C 1
ATOM 1624 O O . ALA A 1 207 ? 53.825 -9.577 -73.493 1.00 32.47 207 ALA A O 1
ATOM 1625 N N . LEU A 1 208 ? 53.443 -10.465 -71.417 1.00 40.06 208 LEU A N 1
ATOM 1626 C CA . LEU A 1 208 ? 53.923 -11.869 -71.529 1.00 40.06 208 LEU A CA 1
ATOM 1627 C C . LEU A 1 208 ? 55.476 -12.115 -71.492 1.00 40.06 208 LEU A C 1
ATOM 1629 O O . LEU A 1 208 ? 56.230 -11.188 -71.755 1.00 40.06 208 LEU A O 1
ATOM 1633 N N . PRO A 1 209 ? 55.982 -13.344 -71.176 1.00 45.72 209 PRO A N 1
ATOM 1634 C CA . PRO A 1 209 ? 56.171 -13.898 -69.814 1.00 45.72 209 PRO A CA 1
ATOM 1635 C C . PRO A 1 209 ? 57.534 -14.696 -69.671 1.00 45.72 209 PRO A C 1
ATOM 1637 O O . PRO A 1 209 ? 58.540 -14.172 -70.132 1.00 45.72 209 PRO A O 1
ATOM 1640 N N . PRO A 1 210 ? 57.663 -15.913 -69.068 1.00 57.59 210 PRO A N 1
ATOM 1641 C CA . PRO A 1 210 ? 58.227 -16.159 -67.724 1.00 57.59 210 PRO A CA 1
ATOM 1642 C C . PRO A 1 210 ? 59.279 -17.301 -67.642 1.00 57.59 210 PRO A C 1
ATOM 1644 O O . PRO A 1 210 ? 58.988 -18.411 -68.056 1.00 57.59 210 PRO A O 1
ATOM 1647 N N . PHE A 1 211 ? 60.439 -17.154 -67.000 1.00 31.52 211 PHE A N 1
ATOM 1648 C CA . PHE A 1 211 ? 61.363 -18.289 -66.746 1.00 31.52 211 PHE A CA 1
ATOM 1649 C C . PHE A 1 211 ? 62.293 -17.898 -65.568 1.00 31.52 211 PHE A C 1
ATOM 1651 O O . PHE A 1 211 ? 62.695 -16.745 -65.530 1.00 31.52 211 PHE A O 1
ATOM 1658 N N . TYR A 1 212 ? 62.678 -18.675 -64.545 1.00 35.59 212 TYR A N 1
ATOM 1659 C CA . TYR A 1 212 ? 62.763 -20.116 -64.289 1.00 35.59 212 TYR A CA 1
ATOM 1660 C C . TYR A 1 212 ? 62.637 -20.419 -62.773 1.00 35.59 212 TYR A C 1
ATOM 1662 O O . TYR A 1 212 ? 62.606 -19.540 -61.919 1.00 35.59 212 TYR A O 1
ATOM 1670 N N . ASN A 1 213 ? 62.579 -21.717 -62.501 1.00 32.00 213 ASN A N 1
ATOM 1671 C CA . ASN A 1 213 ? 62.205 -22.451 -61.303 1.00 32.00 213 ASN A CA 1
ATOM 1672 C C . ASN A 1 213 ? 63.368 -22.731 -60.310 1.00 32.00 213 ASN A C 1
ATOM 1674 O O . ASN A 1 213 ? 64.489 -22.977 -60.738 1.00 32.00 213 ASN A O 1
ATOM 1678 N N . TYR A 1 214 ? 62.994 -22.851 -59.029 1.00 28.42 214 TYR A N 1
ATOM 1679 C CA . TYR A 1 214 ? 63.488 -23.725 -57.940 1.00 28.42 214 TYR A CA 1
ATOM 1680 C C . TYR A 1 214 ? 64.861 -23.603 -57.218 1.00 28.42 214 TYR A C 1
ATOM 1682 O O . TYR A 1 214 ? 65.936 -23.719 -57.790 1.00 28.42 214 TYR A O 1
ATOM 1690 N N . GLN A 1 215 ? 64.702 -23.656 -55.878 1.00 32.72 215 GLN A N 1
ATOM 1691 C CA . GLN A 1 215 ? 65.451 -24.392 -54.834 1.00 32.72 215 GLN A CA 1
ATOM 1692 C C . GLN A 1 215 ? 66.732 -23.780 -54.235 1.00 32.72 215 GLN A C 1
ATOM 1694 O O . GLN A 1 215 ? 67.843 -23.999 -54.700 1.00 32.72 215 GLN A O 1
ATOM 1699 N N . GLY A 1 216 ? 66.565 -23.159 -53.062 1.00 32.31 216 GLY A N 1
ATOM 1700 C CA . GLY A 1 216 ? 67.620 -22.936 -52.072 1.00 32.31 216 GLY A CA 1
ATOM 1701 C C . GLY A 1 216 ? 67.042 -23.105 -50.669 1.00 32.31 216 GLY A C 1
ATOM 1702 O O . GLY A 1 216 ? 66.094 -22.424 -50.294 1.00 32.31 216 GLY A O 1
ATOM 1703 N N . ALA A 1 217 ? 67.544 -24.097 -49.945 1.00 33.72 217 ALA A N 1
ATOM 1704 C CA . ALA A 1 217 ? 67.009 -24.593 -48.690 1.00 33.72 217 ALA A CA 1
ATOM 1705 C C . ALA A 1 217 ? 67.238 -23.654 -47.492 1.00 33.72 217 ALA A C 1
ATOM 1707 O O . ALA A 1 217 ? 68.316 -23.097 -47.335 1.00 33.72 217 ALA A O 1
ATOM 1708 N N . GLY A 1 218 ? 66.237 -23.635 -46.606 1.00 37.28 218 GLY A N 1
ATOM 1709 C CA . GLY A 1 218 ? 66.399 -23.790 -45.160 1.00 37.28 218 GLY A CA 1
ATOM 1710 C C . GLY A 1 218 ? 66.933 -22.604 -44.368 1.00 37.28 218 GLY A C 1
ATOM 1711 O O . GLY A 1 218 ? 68.133 -22.408 -44.339 1.00 37.28 218 GLY A O 1
ATOM 1712 N N . TRP A 1 219 ? 66.050 -21.954 -43.602 1.00 29.95 219 TRP A N 1
ATOM 1713 C CA . TRP A 1 219 ? 66.310 -21.513 -42.223 1.00 29.95 219 TRP A CA 1
ATOM 1714 C C . TRP A 1 219 ? 64.971 -21.257 -41.512 1.00 29.95 219 TRP A C 1
ATOM 1716 O O . TRP A 1 219 ? 64.233 -20.342 -41.861 1.00 29.95 219 TRP A O 1
ATOM 1726 N N . THR A 1 220 ? 64.644 -22.077 -40.512 1.00 47.97 220 THR A N 1
ATOM 1727 C CA . THR A 1 220 ? 63.575 -21.808 -39.536 1.00 47.97 220 THR A CA 1
ATOM 1728 C C . THR A 1 220 ? 64.214 -21.516 -38.185 1.00 47.97 220 THR A C 1
ATOM 1730 O O . THR A 1 220 ? 64.897 -22.401 -37.661 1.00 47.97 220 THR A O 1
ATOM 1733 N N . PRO A 1 221 ? 63.964 -20.351 -37.570 1.00 42.88 221 PRO A N 1
ATOM 1734 C CA . PRO A 1 221 ? 64.088 -20.185 -36.135 1.00 42.88 221 PRO A CA 1
ATOM 1735 C C . PRO A 1 221 ? 62.717 -20.302 -35.445 1.00 42.88 221 PRO A C 1
ATOM 1737 O O . PRO A 1 221 ? 61.675 -20.183 -36.093 1.00 42.88 221 PRO A O 1
ATOM 1740 N N . PRO A 1 222 ? 62.703 -20.596 -34.137 1.00 46.47 222 PRO A N 1
ATOM 1741 C CA . PRO A 1 222 ? 61.582 -21.254 -33.490 1.00 46.47 222 PRO A CA 1
ATOM 1742 C C . PRO A 1 222 ? 60.759 -20.308 -32.596 1.00 46.47 222 PRO A C 1
ATOM 1744 O O . PRO A 1 222 ? 61.252 -19.292 -32.122 1.00 46.47 222 PRO A O 1
ATOM 1747 N N . PHE A 1 223 ? 59.526 -20.734 -32.307 1.00 35.31 223 PHE A N 1
ATOM 1748 C CA . PHE A 1 223 ? 58.609 -20.230 -31.272 1.00 35.31 223 PHE A CA 1
ATOM 1749 C C . PHE A 1 223 ? 57.967 -18.848 -31.494 1.00 35.31 223 PHE A C 1
ATOM 1751 O O . PHE A 1 223 ? 58.607 -17.814 -31.380 1.00 35.31 223 PHE A O 1
ATOM 1758 N N . SER A 1 224 ? 56.639 -18.830 -31.639 1.00 36.47 224 SER A N 1
ATOM 1759 C CA . SER A 1 224 ? 55.752 -18.364 -30.560 1.00 36.47 224 SER A CA 1
ATOM 1760 C C . SER A 1 224 ? 54.296 -18.525 -31.006 1.00 36.47 224 SER A C 1
ATOM 1762 O O . SER A 1 224 ? 53.707 -17.658 -31.649 1.00 36.47 224 SER A O 1
ATOM 1764 N N . SER A 1 225 ? 53.721 -19.688 -30.708 1.00 40.59 225 SER A N 1
ATOM 1765 C CA . SER A 1 225 ? 52.302 -19.969 -30.919 1.00 40.59 225 SER A CA 1
ATOM 1766 C C . SER A 1 225 ? 51.482 -19.202 -29.878 1.00 40.59 225 SER A C 1
ATOM 1768 O O . SER A 1 225 ? 51.100 -19.755 -28.849 1.00 40.59 225 SER A O 1
ATOM 1770 N N . ALA A 1 226 ? 51.224 -17.918 -30.119 1.00 40.66 226 ALA A N 1
ATOM 1771 C CA . ALA A 1 226 ? 50.118 -17.243 -29.456 1.00 40.66 226 ALA A CA 1
ATOM 1772 C C . ALA A 1 226 ? 48.808 -17.875 -29.972 1.00 40.66 226 ALA A C 1
ATOM 1774 O O . ALA A 1 226 ? 48.640 -17.998 -31.189 1.00 40.66 226 ALA A O 1
ATOM 1775 N N . PRO A 1 227 ? 47.887 -18.325 -29.100 1.00 46.75 227 PRO A N 1
ATOM 1776 C CA . PRO A 1 227 ? 46.594 -18.815 -29.557 1.00 46.75 227 PRO A CA 1
ATOM 1777 C C . PRO A 1 227 ? 45.823 -17.662 -30.223 1.00 46.75 227 PRO A C 1
ATOM 1779 O O . PRO A 1 227 ? 45.886 -16.531 -29.730 1.00 46.75 227 PRO A O 1
ATOM 1782 N N . PRO A 1 228 ? 45.097 -17.906 -31.328 1.00 43.88 228 PRO A N 1
ATOM 1783 C CA . PRO A 1 228 ? 44.292 -16.866 -31.952 1.00 43.88 228 PRO A CA 1
ATOM 1784 C C . PRO A 1 228 ? 43.218 -16.394 -30.964 1.00 43.88 228 PRO A C 1
ATOM 1786 O O . PRO A 1 228 ? 42.508 -17.211 -30.371 1.00 43.88 228 PRO A O 1
ATOM 1789 N N . LEU A 1 229 ? 43.108 -15.073 -30.776 1.00 44.00 229 LEU A N 1
ATOM 1790 C CA . LEU A 1 229 ? 41.992 -14.479 -30.042 1.00 44.00 229 LEU A CA 1
ATOM 1791 C C . LEU A 1 229 ? 40.670 -14.917 -30.694 1.00 44.00 229 LEU A C 1
ATOM 1793 O O . LEU A 1 229 ? 40.593 -14.968 -31.926 1.00 44.00 229 LEU A O 1
ATOM 1797 N N . PRO A 1 230 ? 39.626 -15.204 -29.896 1.00 46.69 230 PRO A N 1
ATOM 1798 C CA . PRO A 1 230 ? 38.321 -15.538 -30.435 1.00 46.69 230 PRO A CA 1
ATOM 1799 C C . PRO A 1 230 ? 37.847 -14.398 -31.333 1.00 46.69 230 PRO A C 1
ATOM 1801 O O . PRO A 1 230 ? 37.882 -13.228 -30.950 1.00 46.69 230 PRO A O 1
ATOM 1804 N N . THR A 1 231 ? 37.417 -14.765 -32.537 1.00 43.44 231 THR A N 1
ATOM 1805 C CA . THR A 1 231 ? 36.695 -13.897 -33.459 1.00 43.44 231 THR A CA 1
ATOM 1806 C C . THR A 1 231 ? 35.481 -13.341 -32.726 1.00 43.44 231 THR A C 1
ATOM 1808 O O . THR A 1 231 ? 34.457 -14.014 -32.595 1.00 43.44 231 THR A O 1
ATOM 1811 N N . LEU A 1 232 ? 35.616 -12.123 -32.207 1.00 46.62 232 LEU A N 1
ATOM 1812 C CA . LEU A 1 232 ? 34.470 -11.299 -31.865 1.00 46.62 232 LEU A CA 1
ATOM 1813 C C . LEU A 1 232 ? 33.603 -11.208 -33.127 1.00 46.62 232 LEU A C 1
ATOM 1815 O O . LEU A 1 232 ? 34.156 -11.002 -34.214 1.00 46.62 232 LEU A O 1
ATOM 1819 N N . PRO A 1 233 ? 32.278 -11.404 -33.019 1.00 46.97 233 PRO A N 1
ATOM 1820 C CA . PRO A 1 233 ? 31.402 -11.161 -34.148 1.00 46.97 233 PRO A CA 1
ATOM 1821 C C . PRO A 1 233 ? 31.651 -9.730 -34.619 1.00 46.97 233 PRO A C 1
ATOM 1823 O O . PRO A 1 233 ? 31.705 -8.802 -33.809 1.00 46.97 233 PRO A O 1
ATOM 1826 N N . ALA A 1 234 ? 31.862 -9.580 -35.923 1.00 48.78 234 ALA A N 1
ATOM 1827 C CA . ALA A 1 234 ? 31.833 -8.275 -36.547 1.00 48.78 234 ALA A CA 1
ATOM 1828 C C . ALA A 1 234 ? 30.501 -7.609 -36.162 1.00 48.78 234 ALA A C 1
ATOM 1830 O O . ALA A 1 234 ? 29.435 -8.195 -36.375 1.00 48.78 234 ALA A O 1
ATOM 1831 N N . CYS A 1 235 ? 30.584 -6.423 -35.555 1.00 49.97 235 CYS A N 1
ATOM 1832 C CA . CYS A 1 235 ? 29.657 -5.379 -35.960 1.00 49.97 235 CYS A CA 1
ATOM 1833 C C . CYS A 1 235 ? 29.909 -5.177 -37.477 1.00 49.97 235 CYS A C 1
ATOM 1835 O O . CYS A 1 235 ? 28.923 -5.112 -38.226 1.00 49.97 235 CYS A O 1
#

pLDDT: mean 70.3, std 20.74, range [28.42, 95.06]

Secondary structure (DSSP, 8-state):
--SSSTTTTTTHHHHHHHHHHHHHHHHHSHHHHHHHHHHHHH---HHHHHHHHH--TTPPPTTHHHHHHHHHHHHHHHHHHHHHHHHTTTT-GGGHHHHHHHHHHHHHHHHHHHHHHHHTSHHHHHHHHHHHHHIIIIIIHHHHHHHHHHHHHHHHHHHHHHHHHHHHHTTS-----------------------------------------------------PPPPP-PPP-

Radius of gyration: 46.63 Å; chains: 1; bounding box: 104×49×130 Å

Foldseek 3Di:
DPPVCVVCLVCVLVVLVVVLVVLQVCLVPVLVVVLVVCCVPPVDDSVQSCCLQVVDPPDDQPCNVVLVVVVVVLVVVVVVLVVCCVPVCVPDVVCVVVSVVVVVVSVVVVVVSVVVVVVSRSVVSNVVVVVVSCCCNPVVSVVSVVVSVVSVVVVVVVVVVVLCVVVVVVPDDPPPPPPPPPDDDDDDPDDDDDDDDDDDDDDDDDDDYDDDDDDDDDDDDDDDPDDDDPPDPHD